Protein AF-A0A1J7CFZ7-F1 (afdb_monomer_lite)

Sequence (321 aa):
MSDEFLKELQNIKKAKFKNSLTDEPMLSIIEKIDKHYDEEQCSSLRDIIKAQKLIILYSKASDFEQALEIIEVSKTILSFLKNESLILGKIFLYPSFAYYYKKTKNYSLSKRYINHTVKFDDLLSAKFRVLHIHKIHHVINLHQLHLEKKEYKKCAELFADIFVYSNDLILPSKYGKSGSSLFRGQLAKNELLTIVDNFSSSYFMCIWKYPEVERYFLKNKKIKEILRASNAKSKRLQALIEFNTVQTLFIQKQVNFNLILNFFKTYTHYYFDIYKLLILKNLHSISKKQTTKNEILSIIEKKLNFKEPGVIIDKIIFSQA

pLDDT: mean 73.85, std 16.2, range [29.25, 97.44]

Radius of gyration: 21.85 Å; chains: 1; bounding box: 54×41×58 Å

Foldseek 3Di:
DDPVLVVVVVVVVCVPPVPPPVPPLCVVVLVCVVVPDDPQLNVLLVVLLVLLVQLQVCLVVVVLVSNVVSVVVNVVSLVSDDDLSSLVSLLNRLCSVLSSCVSVVVLVSNVVSLLSNLVSLQVCCVVRVSSVLVNLLSLLVVLVSCVVVVVLLVNLVSVLQLVCCLQVVARPCVSPDGDPVSCPDPVSNVSSVVSVLVSVLVVLVCCVVPVSNVVNNCVDPVSVVLLPDPDDPDPVSVLVSLLVVLVVCLVVLHHDVVSLLVSLVSCLDQSCVSSNLVSLQSQLVSDPDPVSVVVSVVSQVVGHPDPCSPVCCCVNRVVPD

Organism: Flavobacterium johnsoniae (NCBI:txid986)

Secondary structure (DSSP, 8-state):
--HHHHHHHHHHHHHH--S-TTTHHHHHHHTTGGGTS-HHHHHHHHHHHHHHHHHHHHHHHT-HHHHHHHHHHHHHHHHT--HHHHHHHHHHHHHHHHHHHHHTT-HHHHHHHHHHHHHHHHHHTTT-THHHHHHHHHHHHHHHHHHHTT-HHHHHHHHHHHHHHHHHS---GGG----GGGG-SHHHHHHHHHHHHHHHHHHHHHHHH-HHHHHHHHH-HHHHHHHH-S--SSHHHHHHHHHHHHHHHHHTT---HHHHHHHHHH--SGGGHHHHHHHHHHHHHH---HHHHHHHHHHHHTT---SSHHHHHHHHTSTT-

Structure (mmCIF, N/CA/C/O backbone):
data_AF-A0A1J7CFZ7-F1
#
_entry.id   AF-A0A1J7CFZ7-F1
#
loop_
_atom_site.group_PDB
_atom_site.id
_atom_site.type_symbol
_atom_site.label_atom_id
_atom_site.label_alt_id
_atom_site.label_comp_id
_atom_site.label_asym_id
_atom_site.label_entity_id
_atom_site.label_seq_id
_atom_site.pdbx_PDB_ins_code
_atom_site.Cartn_x
_atom_site.Cartn_y
_atom_site.Cartn_z
_atom_site.occupancy
_atom_site.B_iso_or_equiv
_atom_site.auth_seq_id
_atom_site.auth_comp_id
_atom_site.auth_asym_id
_atom_site.auth_atom_id
_atom_site.pdbx_PDB_model_num
ATOM 1 N N . MET A 1 1 ? -16.556 -16.092 9.865 1.00 47.91 1 MET A N 1
ATOM 2 C CA . MET A 1 1 ? -16.700 -14.692 9.396 1.00 47.91 1 MET A CA 1
ATOM 3 C C . MET A 1 1 ? -16.912 -14.762 7.891 1.00 47.91 1 MET A C 1
ATOM 5 O O . MET A 1 1 ? -16.090 -15.413 7.260 1.00 47.91 1 MET A O 1
ATOM 9 N N . SER A 1 2 ? -17.991 -14.211 7.324 1.00 45.72 2 SER A N 1
ATOM 10 C CA . SER A 1 2 ? -18.242 -14.352 5.880 1.00 45.72 2 SER A CA 1
ATOM 11 C C . SER A 1 2 ? -17.354 -13.394 5.075 1.00 45.72 2 SER A C 1
ATOM 13 O O . SER A 1 2 ? -17.282 -12.198 5.358 1.00 45.72 2 SER A O 1
ATOM 15 N N . ASP A 1 3 ? -16.667 -13.912 4.054 1.00 46.75 3 ASP A N 1
ATOM 16 C CA . ASP A 1 3 ? -15.884 -13.126 3.082 1.00 46.75 3 ASP A CA 1
ATOM 17 C C . ASP A 1 3 ? -16.735 -12.082 2.332 1.00 46.75 3 ASP A C 1
ATOM 19 O O . ASP A 1 3 ? -16.219 -11.123 1.751 1.00 46.75 3 ASP A O 1
ATOM 23 N N . GLU A 1 4 ? -18.053 -12.252 2.387 1.00 44.75 4 GLU A N 1
ATOM 24 C CA . GLU A 1 4 ? -19.080 -11.373 1.841 1.00 44.75 4 GLU A CA 1
ATOM 25 C C . GLU A 1 4 ? -19.064 -9.983 2.497 1.00 44.75 4 GLU A C 1
ATOM 27 O O . GLU A 1 4 ? -19.021 -8.972 1.799 1.00 44.75 4 GLU A O 1
ATOM 32 N N . PHE A 1 5 ? -18.917 -9.917 3.824 1.00 50.25 5 PHE A N 1
ATOM 33 C CA . PHE A 1 5 ? -18.818 -8.660 4.575 1.00 50.25 5 PHE A CA 1
ATOM 34 C C . PHE A 1 5 ? -17.596 -7.812 4.171 1.00 50.25 5 PHE A C 1
ATOM 36 O O . PHE A 1 5 ? -17.686 -6.596 3.971 1.00 50.25 5 PHE A O 1
ATOM 43 N N . LEU A 1 6 ? -16.431 -8.453 4.021 1.00 51.00 6 LEU A N 1
ATOM 44 C CA . LEU A 1 6 ? -15.204 -7.772 3.596 1.00 51.00 6 LEU A CA 1
ATOM 45 C C . LEU A 1 6 ? -15.311 -7.272 2.152 1.00 51.00 6 LEU A C 1
ATOM 47 O O . LEU A 1 6 ? -14.794 -6.195 1.844 1.00 51.00 6 LEU A O 1
ATOM 51 N N . LYS A 1 7 ? -15.992 -8.025 1.279 1.00 53.28 7 LYS A N 1
ATOM 52 C CA . LYS A 1 7 ? -16.292 -7.598 -0.093 1.00 53.28 7 LYS A CA 1
ATOM 53 C C . LYS A 1 7 ? -17.215 -6.383 -0.114 1.00 53.28 7 LYS A C 1
ATOM 55 O O . LYS A 1 7 ? -16.955 -5.450 -0.868 1.00 53.28 7 LYS A O 1
ATOM 60 N N . GLU A 1 8 ? -18.240 -6.347 0.727 1.00 52.38 8 GLU A N 1
ATOM 61 C CA . GLU A 1 8 ? -19.231 -5.267 0.737 1.00 52.38 8 GLU A CA 1
ATOM 62 C C . GLU A 1 8 ? -18.643 -3.943 1.255 1.00 52.38 8 GLU A C 1
ATOM 64 O O . GLU A 1 8 ? -18.791 -2.904 0.609 1.00 52.38 8 GLU A O 1
ATOM 69 N N . LEU A 1 9 ? -17.820 -3.986 2.312 1.00 52.72 9 LEU A N 1
ATOM 70 C CA . LEU A 1 9 ? -17.016 -2.835 2.754 1.00 52.72 9 LEU A CA 1
ATOM 71 C C . LEU A 1 9 ? -16.053 -2.325 1.670 1.00 52.72 9 LEU A C 1
ATOM 73 O O . LEU A 1 9 ? -15.896 -1.116 1.476 1.00 52.72 9 LEU A O 1
ATOM 77 N N . GLN A 1 10 ? -15.406 -3.237 0.938 1.00 53.78 10 GLN A N 1
ATOM 78 C CA . GLN A 1 10 ? -14.542 -2.874 -0.188 1.00 53.78 10 GLN A CA 1
ATOM 79 C C . GLN A 1 10 ? -15.335 -2.266 -1.354 1.00 53.78 10 GLN A C 1
ATOM 81 O O . GLN A 1 10 ? -14.827 -1.370 -2.031 1.00 53.78 10 GLN A O 1
ATOM 86 N N . ASN A 1 11 ? -16.574 -2.704 -1.579 1.00 50.50 11 ASN A N 1
ATOM 87 C CA . ASN A 1 11 ? -17.445 -2.192 -2.635 1.00 50.50 11 ASN A CA 1
ATOM 88 C C . ASN A 1 11 ? -18.001 -0.799 -2.307 1.00 50.50 11 ASN A C 1
ATOM 90 O O . ASN A 1 11 ? -17.968 0.073 -3.175 1.00 50.50 11 ASN A O 1
ATOM 94 N N . ILE A 1 12 ? -18.393 -0.539 -1.052 1.00 49.81 12 ILE A N 1
ATOM 95 C CA . ILE A 1 12 ? -18.762 0.809 -0.573 1.00 49.81 12 ILE A CA 1
ATOM 96 C C . ILE A 1 12 ? -17.608 1.796 -0.814 1.00 49.81 12 ILE A C 1
ATOM 98 O O . ILE A 1 12 ? -17.834 2.933 -1.235 1.00 49.81 12 ILE A O 1
ATOM 102 N N . LYS A 1 13 ? -16.358 1.345 -0.624 1.00 48.62 13 LYS A N 1
ATOM 103 C CA . LYS A 1 13 ? -15.152 2.124 -0.934 1.00 48.62 13 LYS A CA 1
ATOM 104 C C . LYS A 1 13 ? -15.002 2.369 -2.445 1.00 48.62 13 LYS A C 1
ATOM 106 O O . LYS A 1 13 ? -14.862 3.515 -2.862 1.00 48.62 13 LYS A O 1
ATOM 111 N N . LYS A 1 14 ? -15.078 1.326 -3.280 1.00 42.03 14 LYS A N 1
ATOM 112 C CA . LYS A 1 14 ? -14.947 1.449 -4.749 1.00 42.03 14 LYS A CA 1
ATOM 113 C C . LYS A 1 14 ? -16.005 2.362 -5.379 1.00 42.03 14 LYS A C 1
ATOM 115 O O . LYS A 1 14 ? -15.696 3.076 -6.323 1.00 42.03 14 LYS A O 1
ATOM 120 N N . ALA A 1 15 ? -17.233 2.358 -4.860 1.00 36.59 15 ALA A N 1
ATOM 121 C CA . ALA A 1 15 ? -18.338 3.141 -5.413 1.00 36.59 15 ALA A CA 1
ATOM 122 C C . ALA A 1 15 ? -18.213 4.658 -5.172 1.00 36.59 15 ALA A C 1
ATOM 124 O O . ALA A 1 15 ? -18.788 5.438 -5.930 1.00 36.59 15 ALA A O 1
ATOM 125 N N . LYS A 1 16 ? -17.489 5.085 -4.125 1.00 38.69 16 LYS A N 1
ATOM 126 C CA . LYS A 1 16 ? -17.417 6.500 -3.709 1.00 38.69 16 LYS A CA 1
ATOM 127 C C . LYS A 1 16 ? -16.054 7.158 -3.952 1.00 38.69 16 LYS A C 1
ATOM 129 O O . LYS A 1 16 ? -16.009 8.363 -4.172 1.00 38.69 16 LYS A O 1
ATOM 134 N N . PHE A 1 17 ? -14.963 6.393 -4.004 1.00 37.28 17 PHE A N 1
ATOM 135 C CA . PHE A 1 17 ? -13.660 6.877 -4.475 1.00 37.28 17 PHE A CA 1
ATOM 136 C C . PHE A 1 17 ? -13.553 6.676 -5.993 1.00 37.28 17 PHE A C 1
ATOM 138 O O . PHE A 1 17 ? -12.786 5.845 -6.469 1.00 37.28 17 PHE A O 1
ATOM 145 N N . LYS A 1 18 ? -14.376 7.408 -6.757 1.00 29.25 18 LYS A N 1
ATOM 146 C CA . LYS A 1 18 ? -14.394 7.347 -8.231 1.00 29.25 18 LYS A CA 1
ATOM 147 C C . LYS A 1 18 ? -13.214 8.067 -8.900 1.00 29.25 18 LYS A C 1
ATOM 149 O O . LYS A 1 18 ? -13.058 7.938 -10.105 1.00 29.25 18 LYS A O 1
ATOM 154 N N . ASN A 1 19 ? -12.362 8.738 -8.124 1.00 32.62 19 ASN A N 1
ATOM 155 C CA . ASN A 1 19 ? -11.116 9.318 -8.614 1.00 32.62 19 ASN A CA 1
ATOM 156 C C . ASN A 1 19 ? -9.953 8.510 -8.039 1.00 32.62 19 ASN A C 1
ATOM 158 O O . ASN A 1 19 ? -9.569 8.651 -6.875 1.00 32.62 19 ASN A O 1
ATOM 162 N N . SER A 1 20 ? -9.455 7.588 -8.854 1.00 32.50 20 SER A N 1
ATOM 163 C CA . SER A 1 20 ? -8.267 6.796 -8.591 1.00 32.50 20 SER A CA 1
ATOM 164 C C . SER A 1 20 ? -7.036 7.703 -8.544 1.00 32.50 20 SER A C 1
ATOM 166 O O . SER A 1 20 ? -6.297 7.851 -9.507 1.00 32.50 20 SER A O 1
ATOM 168 N N . LEU A 1 21 ? -6.714 8.202 -7.352 1.00 36.72 21 LEU A N 1
ATOM 169 C CA . LEU A 1 21 ? -5.385 8.740 -7.020 1.00 36.72 21 LEU A CA 1
ATOM 170 C C . LEU A 1 21 ? -4.252 7.701 -7.165 1.00 36.72 21 LEU A C 1
ATOM 172 O O . LEU A 1 21 ? -3.094 7.991 -6.884 1.00 36.72 21 LEU A O 1
ATOM 176 N N . THR A 1 22 ? -4.561 6.472 -7.586 1.00 40.81 22 THR A N 1
ATOM 177 C CA . THR A 1 22 ? -3.566 5.508 -8.066 1.00 40.81 22 THR A CA 1
ATOM 178 C C . THR A 1 22 ? -3.132 5.764 -9.509 1.00 40.81 22 THR A C 1
ATOM 180 O O . THR A 1 22 ? -2.059 5.295 -9.873 1.00 40.81 22 THR A O 1
ATOM 183 N N . ASP A 1 23 ? -3.909 6.513 -10.296 1.00 39.78 23 ASP A N 1
ATOM 184 C CA . ASP A 1 23 ? -3.557 6.877 -11.672 1.00 39.78 23 ASP A CA 1
ATOM 185 C C . ASP A 1 23 ? -2.864 8.257 -11.728 1.00 39.78 23 ASP A C 1
ATOM 187 O O . ASP A 1 23 ? -1.890 8.428 -12.454 1.00 39.78 23 ASP A O 1
ATOM 191 N N . GLU A 1 24 ? -3.253 9.219 -10.887 1.00 47.66 24 GLU A N 1
ATOM 192 C CA . GLU A 1 24 ? -2.792 10.622 -10.969 1.00 47.66 24 GLU A CA 1
ATOM 193 C C . GLU A 1 24 ? -1.315 10.943 -10.640 1.00 47.66 24 GLU A C 1
ATOM 195 O O . GLU A 1 24 ? -0.748 11.785 -11.344 1.00 47.66 24 GLU A O 1
ATOM 200 N N . PRO A 1 25 ? -0.620 10.338 -9.650 1.00 56.16 25 PRO A N 1
ATOM 201 C CA . PRO A 1 25 ? 0.697 10.849 -9.257 1.00 56.16 25 PRO A CA 1
ATOM 202 C C . PRO A 1 25 ? 1.740 10.665 -10.365 1.00 56.16 25 PRO A C 1
ATOM 204 O O . PRO A 1 25 ? 2.564 11.547 -10.612 1.00 56.16 25 PRO A O 1
ATOM 207 N N . MET A 1 26 ? 1.666 9.545 -11.087 1.00 71.38 26 MET A N 1
ATOM 208 C CA . MET A 1 26 ? 2.598 9.254 -12.172 1.00 71.38 26 MET A CA 1
ATOM 209 C C . MET A 1 26 ? 2.191 9.906 -13.496 1.00 71.38 26 MET A C 1
ATOM 211 O O . MET A 1 26 ? 3.083 10.208 -14.283 1.00 71.38 26 MET A O 1
ATOM 215 N N . LEU A 1 27 ? 0.900 10.193 -13.730 1.00 66.38 27 LEU A N 1
ATOM 216 C CA . LEU A 1 27 ? 0.431 10.882 -14.945 1.00 66.38 27 LEU A CA 1
ATOM 217 C C . LEU A 1 27 ? 1.148 12.219 -15.153 1.00 66.38 27 LEU A C 1
ATOM 219 O O . LEU A 1 27 ? 1.651 12.480 -16.242 1.00 66.38 27 LEU A O 1
ATOM 223 N N . SER A 1 28 ? 1.324 12.995 -14.081 1.00 69.00 28 SER A N 1
ATOM 224 C CA . SER A 1 28 ? 2.050 14.271 -14.136 1.00 69.00 28 SER A CA 1
ATOM 225 C C . SER A 1 28 ? 3.519 14.143 -14.571 1.00 69.00 28 SER A C 1
ATOM 227 O O . SER A 1 28 ? 4.085 15.089 -15.126 1.00 69.00 28 SER A O 1
ATOM 229 N N . ILE A 1 29 ? 4.151 12.991 -14.310 1.00 75.81 29 ILE A N 1
ATOM 230 C CA . ILE A 1 29 ? 5.501 12.678 -14.791 1.00 75.81 29 ILE A CA 1
ATOM 231 C C . ILE A 1 29 ? 5.423 12.230 -16.248 1.00 75.81 29 ILE A C 1
ATOM 233 O O . ILE A 1 29 ? 6.205 12.715 -17.058 1.00 75.81 29 ILE A O 1
ATOM 237 N N . ILE A 1 30 ? 4.469 11.356 -16.584 1.00 76.62 30 ILE A N 1
ATOM 238 C CA . ILE A 1 30 ? 4.272 10.803 -17.931 1.00 76.62 30 ILE A CA 1
ATOM 239 C C . ILE A 1 30 ? 4.073 11.918 -18.964 1.00 76.62 30 ILE A C 1
ATOM 241 O O . ILE A 1 30 ? 4.754 11.928 -19.983 1.00 76.62 30 ILE A O 1
ATOM 245 N N . GLU A 1 31 ? 3.225 12.903 -18.663 1.00 77.25 31 GLU A N 1
ATOM 246 C CA . GLU A 1 31 ? 2.953 14.069 -19.522 1.00 77.25 31 GLU A CA 1
ATOM 247 C C . GLU A 1 31 ? 4.175 14.975 -19.749 1.00 77.25 31 GLU A C 1
ATOM 249 O O . GLU A 1 31 ? 4.170 15.836 -20.628 1.00 77.25 31 GLU A O 1
ATOM 254 N N . LYS A 1 32 ? 5.225 14.821 -18.936 1.00 77.88 32 LYS A N 1
ATOM 255 C CA . LYS A 1 32 ? 6.442 15.638 -18.987 1.00 77.88 32 LYS A CA 1
ATOM 256 C C . LYS A 1 32 ? 7.671 14.856 -19.437 1.00 77.88 32 LYS A C 1
ATOM 258 O O . LYS A 1 32 ? 8.742 15.454 -19.493 1.00 77.88 32 LYS A O 1
ATOM 263 N N . ILE A 1 33 ? 7.544 13.566 -19.763 1.00 81.94 33 ILE A N 1
ATOM 264 C CA . ILE A 1 33 ? 8.672 12.732 -20.209 1.00 81.94 33 ILE A CA 1
ATOM 265 C C . ILE A 1 33 ? 9.372 13.387 -21.410 1.00 81.94 33 ILE A C 1
ATOM 267 O O . ILE A 1 33 ? 10.580 13.605 -21.354 1.00 81.94 33 ILE A O 1
ATOM 271 N N . ASP A 1 34 ? 8.603 13.847 -22.397 1.00 83.19 34 ASP A N 1
ATOM 272 C CA . ASP A 1 34 ? 9.120 14.482 -23.619 1.00 83.19 34 ASP A CA 1
ATOM 273 C C . ASP A 1 34 ? 9.878 15.799 -23.356 1.00 83.19 34 ASP A C 1
ATOM 275 O O . ASP A 1 34 ? 10.663 16.250 -24.182 1.00 83.19 34 ASP A O 1
ATOM 279 N N . LYS A 1 35 ? 9.670 16.434 -22.192 1.00 84.00 35 LYS A N 1
ATOM 280 C CA . LYS A 1 35 ? 10.390 17.659 -21.791 1.00 84.00 35 LYS A CA 1
ATOM 281 C C . LYS A 1 35 ? 11.733 17.372 -21.121 1.00 84.00 35 LYS A C 1
ATOM 283 O O . LYS A 1 35 ? 12.479 18.305 -20.829 1.00 84.00 35 LYS A O 1
ATOM 288 N N . HIS A 1 36 ? 12.004 16.116 -20.784 1.00 81.38 36 HIS A N 1
ATOM 289 C CA . HIS A 1 36 ? 13.119 15.734 -19.921 1.00 81.38 36 HIS A CA 1
ATOM 290 C C . HIS A 1 36 ? 14.044 14.680 -20.526 1.00 81.38 36 HIS A C 1
ATOM 292 O O . HIS A 1 36 ? 15.123 14.471 -19.969 1.00 81.38 36 HIS A O 1
ATOM 298 N N . TYR A 1 37 ? 13.639 14.030 -21.616 1.00 86.75 37 TYR A N 1
ATOM 299 C CA . TYR A 1 37 ? 14.359 12.918 -22.225 1.00 86.75 37 TYR A CA 1
ATOM 300 C C . TYR A 1 37 ? 14.292 13.009 -23.753 1.00 86.75 37 TYR A C 1
ATOM 302 O O . TYR A 1 37 ? 13.380 13.623 -24.300 1.00 86.75 37 TYR A O 1
ATOM 310 N N . ASP A 1 38 ? 15.267 12.410 -24.434 1.00 90.62 38 ASP A N 1
ATOM 311 C CA . ASP A 1 38 ? 15.259 12.290 -25.893 1.00 90.62 38 ASP A CA 1
ATOM 312 C C . ASP A 1 38 ? 14.183 11.300 -26.386 1.00 90.62 38 ASP A C 1
ATOM 314 O O . ASP A 1 38 ? 13.587 10.557 -25.602 1.00 90.62 38 ASP A O 1
ATOM 318 N N . GLU A 1 39 ? 13.922 11.299 -27.693 1.00 88.88 39 GLU A N 1
ATOM 319 C CA . GLU A 1 39 ? 12.840 10.529 -28.317 1.00 88.88 39 GLU A CA 1
ATOM 320 C C . GLU A 1 39 ? 12.952 9.010 -28.087 1.00 88.88 39 GLU A C 1
ATOM 322 O O . GLU A 1 39 ? 11.952 8.357 -27.775 1.00 88.88 39 GLU A O 1
ATOM 327 N N . GLU A 1 40 ? 14.161 8.448 -28.163 1.00 89.19 40 GLU A N 1
ATOM 328 C CA . GL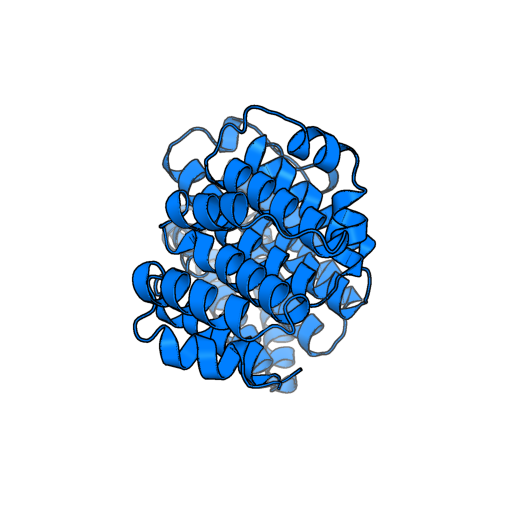U A 1 40 ? 14.409 7.012 -27.977 1.00 89.19 40 GLU A CA 1
ATOM 329 C C . GLU A 1 40 ? 14.114 6.585 -26.528 1.00 89.19 40 GLU A C 1
ATOM 331 O O . GLU A 1 40 ? 13.429 5.584 -26.268 1.00 89.19 40 GLU A O 1
ATOM 336 N N . GLN A 1 41 ? 14.567 7.392 -25.562 1.00 90.94 41 GLN A N 1
ATOM 337 C CA . GLN A 1 41 ? 14.278 7.200 -24.143 1.00 90.94 41 GLN A CA 1
ATOM 338 C C . GLN A 1 41 ? 12.781 7.383 -23.848 1.00 90.94 41 GLN A C 1
ATOM 340 O O . GLN A 1 41 ? 12.208 6.610 -23.074 1.00 90.94 41 GLN A O 1
ATOM 345 N N . CYS A 1 42 ? 12.126 8.363 -24.478 1.00 88.56 42 CYS A N 1
ATOM 346 C CA . CYS A 1 42 ? 10.687 8.594 -24.343 1.00 88.56 42 CYS A CA 1
ATOM 347 C C . CYS A 1 42 ? 9.873 7.397 -24.844 1.00 88.56 42 CYS A C 1
ATOM 349 O O . CYS A 1 42 ? 8.972 6.934 -24.138 1.00 88.56 42 CYS A O 1
ATOM 351 N N . SER A 1 43 ? 10.204 6.863 -26.024 1.00 88.50 43 SER A N 1
ATOM 352 C CA . SER A 1 43 ? 9.546 5.677 -26.583 1.00 88.50 43 SER A CA 1
ATOM 353 C C . SER A 1 43 ? 9.677 4.480 -25.640 1.00 88.50 43 SER A C 1
ATOM 355 O O . SER A 1 43 ? 8.675 3.888 -25.233 1.00 88.50 43 SER A O 1
ATOM 357 N N . SER A 1 44 ? 10.900 4.205 -25.180 1.00 92.00 44 SER A N 1
ATOM 358 C CA . SER A 1 44 ? 11.182 3.109 -24.246 1.00 92.00 44 SER A CA 1
ATOM 359 C C . SER A 1 44 ? 10.422 3.258 -22.919 1.00 92.00 44 SER A C 1
ATOM 361 O O . SER A 1 44 ? 9.845 2.295 -22.413 1.00 92.00 44 SER A O 1
ATOM 363 N N . LEU A 1 45 ? 10.344 4.471 -22.355 1.00 90.81 45 LEU A N 1
ATOM 364 C CA . LEU A 1 45 ? 9.568 4.740 -21.136 1.00 90.81 45 LEU A CA 1
ATOM 365 C C . LEU A 1 45 ? 8.060 4.521 -21.335 1.00 90.81 45 LEU A C 1
ATOM 367 O O . LEU A 1 45 ? 7.387 4.011 -20.436 1.00 90.81 45 LEU A O 1
ATOM 371 N N . ARG A 1 46 ? 7.512 4.872 -22.503 1.00 89.00 46 ARG A N 1
ATOM 372 C CA . ARG A 1 46 ? 6.097 4.627 -22.830 1.00 89.00 46 ARG A CA 1
ATOM 373 C C . ARG A 1 46 ? 5.795 3.136 -22.927 1.00 89.00 46 ARG A C 1
ATOM 375 O O . ARG A 1 46 ? 4.763 2.697 -22.416 1.00 89.00 46 ARG A O 1
ATOM 382 N N . ASP A 1 47 ? 6.691 2.349 -23.509 1.00 89.94 47 ASP A N 1
ATOM 383 C CA . ASP A 1 47 ? 6.521 0.895 -23.586 1.00 89.94 47 ASP A CA 1
ATOM 384 C C . ASP A 1 47 ? 6.647 0.224 -22.215 1.00 89.94 47 ASP A C 1
ATOM 386 O O . ASP A 1 47 ? 5.865 -0.670 -21.889 1.00 89.94 47 ASP A O 1
ATOM 390 N N . ILE A 1 48 ? 7.517 0.742 -21.347 1.00 92.69 48 ILE A N 1
ATOM 391 C CA . ILE A 1 48 ? 7.569 0.369 -19.928 1.00 92.69 48 ILE A CA 1
ATOM 392 C C . ILE A 1 48 ? 6.221 0.586 -19.225 1.00 92.69 48 ILE A C 1
ATOM 394 O O . ILE A 1 48 ? 5.759 -0.288 -18.486 1.00 92.69 48 ILE A O 1
ATOM 398 N N . ILE A 1 49 ? 5.561 1.722 -19.462 1.00 89.31 49 ILE A N 1
ATOM 399 C CA . ILE A 1 49 ? 4.254 2.030 -18.862 1.00 89.31 49 ILE A CA 1
ATOM 400 C C . ILE A 1 49 ? 3.177 1.063 -19.376 1.00 89.31 49 ILE A C 1
ATOM 402 O O . ILE A 1 49 ? 2.326 0.611 -18.602 1.00 89.31 49 ILE A O 1
ATOM 406 N N . LYS A 1 50 ? 3.207 0.701 -20.666 1.00 87.75 50 LYS A N 1
ATOM 407 C CA . LYS A 1 50 ? 2.306 -0.321 -21.227 1.00 87.75 50 LYS A CA 1
ATOM 408 C C . LYS A 1 50 ? 2.555 -1.686 -20.578 1.00 87.75 50 LYS A C 1
ATOM 410 O O . LYS A 1 50 ? 1.605 -2.314 -20.110 1.00 87.75 50 LYS A O 1
ATOM 415 N N . ALA A 1 51 ? 3.817 -2.106 -20.478 1.00 91.06 51 ALA A N 1
ATOM 416 C CA . ALA A 1 51 ? 4.204 -3.370 -19.857 1.00 91.06 51 ALA A CA 1
ATOM 417 C C . ALA A 1 51 ? 3.744 -3.452 -18.393 1.00 91.06 51 ALA A C 1
ATOM 419 O O . ALA A 1 51 ? 3.126 -4.437 -17.994 1.00 91.06 51 ALA A O 1
ATOM 420 N N . GLN A 1 52 ? 3.942 -2.387 -17.607 1.00 91.75 52 GLN A N 1
ATOM 421 C CA . GLN A 1 52 ? 3.458 -2.297 -16.226 1.00 91.75 52 GLN A CA 1
ATOM 422 C C . GLN A 1 52 ? 1.949 -2.592 -16.126 1.00 91.75 52 GLN A C 1
ATOM 424 O O . GLN A 1 52 ? 1.522 -3.367 -15.264 1.00 91.75 52 GLN A O 1
ATOM 429 N N . LYS A 1 53 ? 1.133 -1.982 -17.000 1.00 89.12 53 LYS A N 1
ATOM 430 C CA . LYS A 1 53 ? -0.326 -2.185 -17.017 1.00 89.12 53 LYS A CA 1
ATOM 431 C C . LYS A 1 53 ? -0.689 -3.635 -17.338 1.00 89.12 53 LYS A C 1
ATOM 433 O O . LYS A 1 53 ? -1.539 -4.202 -16.651 1.00 89.12 53 LYS A O 1
ATOM 438 N N . LEU A 1 54 ? -0.023 -4.236 -18.324 1.00 89.31 54 LEU A N 1
ATOM 439 C CA . LEU A 1 54 ? -0.240 -5.630 -18.721 1.00 89.31 54 LEU A CA 1
ATOM 440 C C . LEU A 1 54 ? 0.137 -6.614 -17.606 1.00 89.31 54 LEU A C 1
ATOM 442 O O . LEU A 1 54 ? -0.659 -7.490 -17.280 1.00 89.31 54 LEU A O 1
ATOM 446 N N . ILE A 1 55 ? 1.279 -6.421 -16.937 1.00 91.44 55 ILE A N 1
ATOM 447 C CA . ILE A 1 55 ? 1.705 -7.271 -15.810 1.00 91.44 55 ILE A CA 1
ATOM 448 C C . ILE A 1 55 ? 0.650 -7.268 -14.704 1.00 91.44 55 ILE A C 1
ATOM 450 O O . ILE A 1 55 ? 0.281 -8.324 -14.185 1.00 91.44 55 ILE A O 1
ATOM 454 N N . ILE A 1 56 ? 0.137 -6.088 -14.338 1.00 89.62 56 ILE A N 1
ATOM 455 C CA . ILE A 1 56 ? -0.919 -5.966 -13.325 1.00 89.62 56 ILE A CA 1
ATOM 456 C C . ILE A 1 56 ? -2.212 -6.643 -13.788 1.00 89.62 56 ILE A C 1
ATOM 458 O O . ILE A 1 56 ? -2.863 -7.303 -12.976 1.00 89.62 56 ILE A O 1
ATOM 462 N N . LEU A 1 57 ? -2.597 -6.463 -15.054 1.00 89.00 57 LEU A N 1
ATOM 463 C CA . LEU A 1 57 ? -3.810 -7.044 -15.626 1.00 89.00 57 LEU A CA 1
ATOM 464 C C . LEU A 1 57 ? -3.767 -8.577 -15.570 1.00 89.00 57 LEU A C 1
ATOM 466 O O . LEU A 1 57 ? -4.638 -9.182 -14.944 1.00 89.00 57 LEU A O 1
ATOM 470 N N . TYR A 1 58 ? -2.721 -9.188 -16.124 1.00 89.44 58 TYR A N 1
ATOM 471 C CA . TYR A 1 58 ? -2.553 -10.641 -16.138 1.00 89.44 58 TYR A CA 1
ATOM 472 C C . TYR A 1 58 ? -2.406 -11.216 -14.723 1.00 89.44 58 TYR A C 1
ATOM 474 O O . TYR A 1 58 ? -3.110 -12.152 -14.349 1.00 89.44 58 TYR A O 1
ATOM 482 N N . SER A 1 59 ? -1.634 -10.557 -13.849 1.00 90.25 59 SER A N 1
ATOM 483 C CA . SER A 1 59 ? -1.516 -10.963 -12.438 1.00 90.25 59 SER A CA 1
ATOM 484 C C . SER A 1 59 ? -2.846 -10.905 -11.669 1.00 90.25 59 SER A C 1
ATOM 486 O O . SER A 1 59 ? -3.035 -11.644 -10.700 1.00 90.25 59 SER A O 1
ATOM 488 N N . LYS A 1 60 ? -3.768 -10.002 -12.037 1.00 88.88 60 LYS A N 1
ATOM 489 C CA . LYS A 1 60 ? -5.122 -9.940 -11.456 1.00 88.88 60 LYS A CA 1
ATOM 490 C C . LYS A 1 60 ? -6.013 -11.066 -11.973 1.00 88.88 60 LYS A C 1
ATOM 492 O O . LYS A 1 60 ? -6.807 -11.580 -11.189 1.00 88.88 60 LYS A O 1
ATOM 497 N N . ALA A 1 61 ? -5.868 -11.424 -13.247 1.00 88.56 61 ALA A N 1
ATOM 498 C CA . ALA A 1 61 ? -6.561 -12.541 -13.882 1.00 88.56 61 ALA A CA 1
ATOM 499 C C . ALA A 1 61 ? -6.002 -13.917 -13.467 1.00 88.56 61 ALA A C 1
ATOM 501 O O . ALA A 1 61 ? -6.590 -14.937 -13.805 1.00 88.56 61 ALA A O 1
ATOM 502 N N . SER A 1 62 ? -4.914 -13.946 -12.687 1.00 94.12 62 SER A N 1
ATOM 503 C CA . SER A 1 62 ? -4.147 -15.155 -12.345 1.00 94.12 62 SER A CA 1
ATOM 504 C C . SER A 1 62 ? -3.495 -15.839 -13.552 1.00 94.12 62 SER A C 1
ATOM 506 O O . SER A 1 62 ? -3.105 -16.999 -13.461 1.00 94.12 62 SER A O 1
ATOM 508 N N . ASP A 1 63 ? -3.331 -15.107 -14.654 1.00 95.12 63 ASP A N 1
ATOM 509 C CA . ASP A 1 63 ? -2.558 -15.534 -15.815 1.00 95.12 63 ASP A CA 1
ATOM 510 C C . ASP A 1 63 ? -1.077 -15.209 -15.569 1.00 95.12 63 ASP A C 1
ATOM 512 O O . ASP A 1 63 ? -0.557 -14.148 -15.924 1.00 95.12 63 ASP A O 1
ATOM 516 N N . PHE A 1 64 ? -0.417 -16.070 -14.797 1.00 96.31 64 PHE A N 1
ATOM 517 C CA . PHE A 1 64 ? 0.949 -15.813 -14.342 1.00 96.31 64 PHE A CA 1
ATOM 518 C C . PHE A 1 64 ? 2.003 -16.073 -15.417 1.00 96.31 64 PHE A C 1
ATOM 520 O O . PHE A 1 64 ? 3.080 -15.487 -15.333 1.00 96.31 64 PHE A O 1
ATOM 527 N N . GLU A 1 65 ? 1.696 -16.901 -16.414 1.00 97.25 65 GLU A N 1
ATOM 528 C CA . GLU A 1 65 ? 2.590 -17.188 -17.535 1.00 97.25 65 GLU A CA 1
ATOM 529 C C . GLU A 1 65 ? 2.742 -15.947 -18.419 1.00 97.25 65 GLU A C 1
ATOM 531 O O . GLU A 1 65 ? 3.854 -15.431 -18.549 1.00 97.25 65 GLU A O 1
ATOM 536 N N . GLN A 1 66 ? 1.623 -15.358 -18.861 1.00 96.50 66 GLN A N 1
ATOM 537 C CA . GLN A 1 66 ? 1.649 -14.108 -19.626 1.00 96.50 66 GLN A CA 1
ATOM 538 C C . GLN A 1 66 ? 2.242 -12.958 -18.810 1.00 96.50 66 GLN A C 1
ATOM 540 O O . GLN A 1 66 ? 3.008 -12.142 -19.321 1.00 96.50 66 GLN A O 1
ATOM 545 N N . ALA A 1 67 ? 1.937 -12.877 -17.509 1.00 95.81 67 ALA A N 1
ATOM 546 C CA . ALA A 1 67 ? 2.550 -11.863 -16.655 1.00 95.81 67 ALA A CA 1
ATOM 547 C C . ALA A 1 67 ? 4.082 -12.006 -16.596 1.00 95.81 67 ALA A C 1
ATOM 549 O O . ALA A 1 67 ? 4.779 -10.992 -16.627 1.00 95.81 67 ALA A O 1
ATOM 550 N N . LEU A 1 68 ? 4.604 -13.234 -16.515 1.00 97.25 68 LEU A N 1
ATOM 551 C CA . LEU A 1 68 ? 6.040 -13.501 -16.475 1.00 97.25 68 LEU A CA 1
ATOM 552 C C . LEU A 1 68 ? 6.718 -13.195 -17.814 1.00 97.25 68 LEU A C 1
ATOM 554 O O . LEU A 1 68 ? 7.782 -12.578 -17.812 1.00 97.25 68 LEU A O 1
ATOM 558 N N . GLU A 1 69 ? 6.092 -13.543 -18.938 1.00 97.44 69 GLU A N 1
ATOM 559 C CA . GLU A 1 69 ? 6.602 -13.205 -20.271 1.00 97.44 69 GLU A CA 1
ATOM 560 C C . GLU A 1 69 ? 6.771 -11.685 -20.423 1.00 97.44 69 GLU A C 1
ATOM 562 O O . GLU A 1 69 ? 7.854 -11.200 -20.764 1.00 97.44 69 GLU A O 1
ATOM 567 N N . ILE A 1 70 ? 5.746 -10.905 -20.055 1.00 96.69 70 ILE A N 1
ATOM 568 C CA . ILE A 1 70 ? 5.827 -9.438 -20.096 1.00 96.69 70 ILE A CA 1
ATOM 569 C C . ILE A 1 70 ? 6.894 -8.905 -19.125 1.00 96.69 70 ILE A C 1
ATOM 571 O O . ILE A 1 70 ? 7.563 -7.913 -19.433 1.00 96.69 70 ILE A O 1
ATOM 575 N N . ILE A 1 71 ? 7.103 -9.547 -17.967 1.00 96.50 71 ILE A N 1
ATOM 576 C CA . ILE A 1 71 ? 8.204 -9.193 -17.057 1.00 96.50 71 ILE A CA 1
ATOM 577 C C . ILE A 1 71 ? 9.555 -9.356 -17.760 1.00 96.50 71 ILE A C 1
ATOM 579 O O . ILE A 1 71 ? 10.370 -8.433 -17.688 1.00 96.50 71 ILE A O 1
ATOM 583 N N . GLU A 1 72 ? 9.803 -10.468 -18.450 1.00 95.94 72 GLU A N 1
ATOM 584 C CA . GLU A 1 72 ? 11.074 -10.680 -19.149 1.00 95.94 72 GLU A CA 1
ATOM 585 C C . GLU A 1 72 ? 11.264 -9.694 -20.308 1.00 95.94 72 GLU A C 1
ATOM 587 O O . GLU A 1 72 ? 12.303 -9.034 -20.376 1.00 95.94 72 GLU A O 1
ATOM 592 N N . VAL A 1 73 ? 10.235 -9.467 -21.131 1.00 95.69 73 VAL A N 1
ATOM 593 C CA . VAL A 1 73 ? 10.274 -8.450 -22.200 1.00 95.69 73 VAL A CA 1
ATOM 594 C C . VAL A 1 73 ? 10.587 -7.062 -21.631 1.00 95.69 73 VAL A C 1
ATOM 596 O O . VAL A 1 73 ? 11.448 -6.344 -22.140 1.00 95.69 73 VAL A O 1
ATOM 599 N N . SER A 1 74 ? 9.945 -6.679 -20.526 1.00 95.06 74 SER A N 1
ATOM 600 C CA . SER A 1 74 ? 10.149 -5.359 -19.920 1.00 95.06 74 SER A CA 1
ATOM 601 C C . SER A 1 74 ? 11.556 -5.150 -19.343 1.00 95.06 74 SER A C 1
ATOM 603 O O . SER A 1 74 ? 12.043 -4.018 -19.312 1.00 95.06 74 SER A O 1
ATOM 605 N N . LYS A 1 75 ? 12.251 -6.220 -18.928 1.00 95.12 75 LYS A N 1
ATOM 606 C CA . LYS A 1 75 ? 13.668 -6.150 -18.527 1.00 95.12 75 LYS A CA 1
ATOM 607 C C . LYS A 1 75 ? 14.575 -5.865 -19.721 1.00 95.12 75 LYS A C 1
ATOM 609 O O . LYS A 1 75 ? 15.531 -5.107 -19.566 1.00 95.12 75 LYS A O 1
ATOM 614 N N . THR A 1 76 ? 14.258 -6.414 -20.891 1.00 94.44 76 THR A N 1
ATOM 615 C CA . THR A 1 76 ? 14.949 -6.077 -22.141 1.00 94.44 76 THR A CA 1
ATOM 616 C C . THR A 1 76 ? 14.716 -4.612 -22.496 1.00 94.44 76 THR A C 1
ATOM 618 O O . THR A 1 76 ? 15.679 -3.898 -22.753 1.00 94.44 76 THR A O 1
ATOM 621 N N . ILE A 1 77 ? 13.479 -4.112 -22.390 1.00 92.50 77 ILE A N 1
ATOM 622 C CA . ILE A 1 77 ? 13.175 -2.691 -22.647 1.00 92.50 77 ILE A CA 1
ATOM 623 C C . ILE A 1 77 ? 13.957 -1.766 -21.698 1.00 92.50 77 ILE A C 1
ATOM 625 O O . ILE A 1 77 ? 14.528 -0.765 -22.125 1.00 92.50 77 ILE A O 1
ATOM 629 N N . LEU A 1 78 ? 14.056 -2.124 -20.411 1.00 94.12 78 LEU A N 1
ATOM 630 C CA . LEU A 1 78 ? 14.862 -1.384 -19.434 1.00 94.12 78 LEU A CA 1
ATOM 631 C C . LEU A 1 78 ? 16.335 -1.251 -19.848 1.00 94.12 78 LEU A C 1
ATOM 633 O O . LEU A 1 78 ? 16.967 -0.277 -19.449 1.00 94.12 78 LEU A O 1
ATOM 637 N N . SER A 1 79 ? 16.886 -2.192 -20.621 1.00 92.69 79 SER A N 1
ATOM 638 C CA . SER A 1 79 ? 18.291 -2.143 -21.048 1.00 92.69 79 SER A CA 1
ATOM 639 C C . SER A 1 79 ? 18.595 -1.017 -22.047 1.00 92.69 79 SER A C 1
ATOM 641 O O . SER A 1 79 ? 19.739 -0.574 -22.122 1.00 92.69 79 SER A O 1
ATOM 643 N N . PHE A 1 80 ? 17.577 -0.496 -22.742 1.00 91.31 80 PHE A N 1
ATOM 644 C CA . PHE A 1 80 ? 17.708 0.654 -23.644 1.00 91.31 80 PHE A CA 1
ATOM 645 C C . PHE A 1 80 ? 17.692 1.999 -22.902 1.00 91.31 80 PHE A C 1
ATOM 647 O O . PHE A 1 80 ? 18.077 3.031 -23.457 1.00 91.31 80 PHE A O 1
ATOM 654 N N . LEU A 1 81 ? 17.290 2.012 -21.627 1.00 93.75 81 LEU A N 1
ATOM 655 C CA . LEU A 1 81 ? 17.274 3.225 -20.817 1.00 93.75 81 LEU A CA 1
ATOM 656 C C . LEU A 1 81 ? 18.622 3.498 -20.142 1.00 93.75 81 LEU A C 1
ATOM 658 O O . LEU A 1 81 ? 19.310 2.581 -19.693 1.00 93.75 81 LEU A O 1
ATOM 662 N N . LYS A 1 82 ? 18.981 4.780 -19.993 1.00 92.25 82 LYS A N 1
ATOM 663 C CA . LYS A 1 82 ? 20.269 5.212 -19.416 1.00 92.25 82 LYS A CA 1
ATOM 664 C C . LYS A 1 82 ? 20.087 6.225 -18.282 1.00 92.25 82 LYS A C 1
ATOM 666 O O . LYS A 1 82 ? 19.163 7.026 -18.277 1.00 92.25 82 LYS A O 1
ATOM 671 N N . ASN A 1 83 ? 21.005 6.239 -17.316 1.00 91.62 83 ASN A N 1
ATOM 672 C CA . ASN A 1 83 ? 21.053 7.259 -16.256 1.00 91.62 83 ASN A CA 1
ATOM 673 C C . ASN A 1 83 ? 19.700 7.458 -15.529 1.00 91.62 83 ASN A C 1
ATOM 675 O O . ASN A 1 83 ? 19.164 6.526 -14.928 1.00 91.62 83 ASN A O 1
ATOM 679 N N . GLU A 1 84 ? 19.147 8.674 -15.563 1.00 90.75 84 GLU A N 1
ATOM 680 C CA . GLU A 1 84 ? 17.900 9.030 -14.881 1.00 90.75 84 GLU A CA 1
ATOM 681 C C . GLU A 1 84 ? 16.663 8.347 -15.474 1.00 90.75 84 GLU A C 1
ATOM 683 O O . GLU A 1 84 ? 15.773 7.964 -14.714 1.00 90.75 84 GLU A O 1
ATOM 688 N N . SER A 1 85 ? 16.587 8.166 -16.798 1.00 91.25 85 SER A N 1
ATOM 689 C CA . SER A 1 85 ? 15.439 7.494 -17.424 1.00 91.25 85 SER A CA 1
ATOM 690 C C . SER A 1 85 ? 15.395 6.022 -17.017 1.00 91.25 85 SER A C 1
ATOM 692 O O . SER A 1 85 ? 14.320 5.501 -16.746 1.00 91.25 85 SER A O 1
ATOM 694 N N . LEU A 1 86 ? 16.551 5.367 -16.846 1.00 95.25 86 LEU A N 1
ATOM 695 C CA . L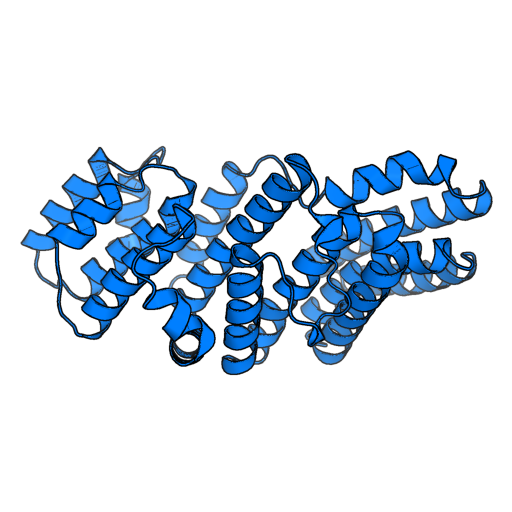EU A 1 86 ? 16.628 4.003 -16.314 1.00 95.25 86 LEU A CA 1
ATOM 696 C C . LEU A 1 86 ? 16.066 3.917 -14.893 1.00 95.25 86 LEU A C 1
ATOM 698 O O . LEU A 1 86 ? 15.355 2.969 -14.556 1.00 95.25 86 LEU A O 1
ATOM 702 N N . ILE A 1 87 ? 16.386 4.895 -14.042 1.00 94.19 87 ILE A N 1
ATOM 703 C CA . ILE A 1 87 ? 15.836 4.967 -12.684 1.00 94.19 87 ILE A CA 1
ATOM 704 C C . ILE A 1 87 ? 14.316 5.144 -12.757 1.00 94.19 87 ILE A C 1
ATOM 706 O O . ILE A 1 87 ? 13.589 4.409 -12.090 1.00 94.19 87 ILE A O 1
ATOM 710 N N . LEU A 1 88 ? 13.834 6.051 -13.607 1.00 92.12 88 LEU A N 1
ATOM 711 C CA . LEU A 1 88 ? 12.406 6.294 -13.789 1.00 92.12 88 LEU A CA 1
ATOM 712 C C . LEU A 1 88 ? 11.667 5.059 -14.340 1.00 92.12 88 LEU A C 1
ATOM 714 O O . LEU A 1 88 ? 10.610 4.693 -13.830 1.00 92.12 88 LEU A O 1
ATOM 718 N N . GLY A 1 89 ? 12.257 4.345 -15.299 1.00 93.50 89 GLY A N 1
ATOM 719 C CA . GLY A 1 89 ? 11.730 3.083 -15.815 1.00 93.50 89 GLY A CA 1
ATOM 720 C C . GLY A 1 89 ? 11.596 2.016 -14.724 1.00 93.50 89 GLY A C 1
ATOM 721 O O . GLY A 1 89 ? 10.580 1.325 -14.643 1.00 93.50 89 GLY A O 1
ATOM 722 N N . LYS A 1 90 ? 12.577 1.922 -13.815 1.00 95.44 90 LYS A N 1
ATOM 723 C CA . LYS A 1 90 ? 12.502 1.027 -12.645 1.00 95.44 90 LYS A CA 1
ATOM 724 C C . LYS A 1 90 ? 11.408 1.451 -11.666 1.00 95.44 90 LYS A C 1
ATOM 726 O O . LYS A 1 90 ? 10.723 0.581 -11.134 1.00 95.44 90 LYS A O 1
ATOM 731 N N . ILE A 1 91 ? 11.218 2.753 -11.444 1.00 92.31 91 ILE A N 1
ATOM 732 C CA . ILE A 1 91 ? 10.125 3.287 -10.614 1.00 92.31 91 ILE A CA 1
ATOM 733 C C . ILE A 1 91 ? 8.761 2.878 -11.186 1.00 92.31 91 ILE A C 1
ATOM 735 O O . ILE A 1 91 ? 7.906 2.441 -10.417 1.00 92.31 91 ILE A O 1
ATOM 739 N N . PHE A 1 92 ? 8.577 2.943 -12.509 1.00 90.62 92 PHE A N 1
ATOM 740 C CA . PHE A 1 92 ? 7.343 2.499 -13.167 1.00 90.62 92 PHE A CA 1
ATOM 741 C C . PHE A 1 92 ? 7.130 0.978 -13.072 1.00 90.62 92 PHE A C 1
ATOM 743 O O . PHE A 1 92 ? 6.050 0.522 -12.693 1.00 90.62 92 PHE A O 1
ATOM 750 N N . LEU A 1 93 ? 8.149 0.168 -13.378 1.00 92.50 93 LEU A N 1
ATOM 751 C CA . LEU A 1 93 ? 7.991 -1.289 -13.498 1.00 92.50 93 LEU A CA 1
ATOM 752 C C . LEU A 1 93 ? 7.993 -2.045 -12.178 1.00 92.50 93 LEU A C 1
ATOM 754 O O . LEU A 1 93 ? 7.184 -2.954 -11.989 1.00 92.50 93 LEU A O 1
ATOM 758 N N . TYR A 1 94 ? 8.898 -1.718 -11.260 1.00 94.81 94 TYR A N 1
ATOM 759 C CA . TYR A 1 94 ? 9.141 -2.552 -10.080 1.00 94.81 94 TYR A CA 1
ATOM 760 C C . TYR A 1 94 ? 7.910 -2.745 -9.179 1.00 94.81 94 TYR A C 1
ATOM 762 O O . TYR A 1 94 ? 7.754 -3.849 -8.651 1.00 94.81 94 TYR A O 1
ATOM 770 N N . PRO A 1 95 ? 6.979 -1.780 -9.045 1.00 91.94 95 PRO A N 1
ATOM 771 C CA . PRO A 1 95 ? 5.700 -2.024 -8.382 1.00 91.94 95 PRO A CA 1
ATOM 772 C C . PRO A 1 95 ? 4.880 -3.162 -9.004 1.00 91.94 95 PRO A C 1
ATOM 774 O O . PRO A 1 95 ? 4.267 -3.946 -8.279 1.00 91.94 95 PRO A O 1
ATOM 777 N N . SER A 1 96 ? 4.882 -3.288 -10.336 1.00 92.12 96 SER A N 1
ATOM 778 C CA . SER A 1 96 ? 4.175 -4.372 -11.031 1.00 92.12 96 SER A CA 1
ATOM 779 C C . SER A 1 96 ? 4.845 -5.727 -10.814 1.00 92.12 96 SER A C 1
ATOM 781 O O . SER A 1 96 ? 4.157 -6.710 -10.540 1.00 92.12 96 SER A O 1
ATOM 783 N N . PHE A 1 97 ? 6.180 -5.765 -10.785 1.00 95.25 97 PHE A N 1
ATOM 784 C CA . PHE A 1 97 ? 6.928 -6.969 -10.417 1.00 95.25 97 PHE A CA 1
ATOM 785 C C . PHE A 1 97 ? 6.622 -7.371 -8.973 1.00 95.25 97 PHE A C 1
ATOM 787 O O . PHE A 1 97 ? 6.332 -8.532 -8.688 1.00 95.25 97 PHE A O 1
ATOM 794 N N . ALA A 1 98 ? 6.623 -6.405 -8.049 1.00 93.25 98 ALA A N 1
ATOM 795 C CA . ALA A 1 98 ? 6.280 -6.656 -6.657 1.00 93.25 98 ALA A CA 1
ATOM 796 C C . ALA A 1 98 ? 4.870 -7.239 -6.506 1.00 93.25 98 ALA A C 1
ATOM 798 O O . ALA A 1 98 ? 4.672 -8.158 -5.707 1.00 93.25 98 ALA A O 1
ATOM 799 N N . TYR A 1 99 ? 3.907 -6.730 -7.277 1.00 91.56 99 TYR A N 1
ATOM 800 C CA . TYR A 1 99 ? 2.539 -7.234 -7.303 1.00 91.56 99 TYR A CA 1
ATOM 801 C C . TYR A 1 99 ? 2.462 -8.673 -7.825 1.00 91.56 99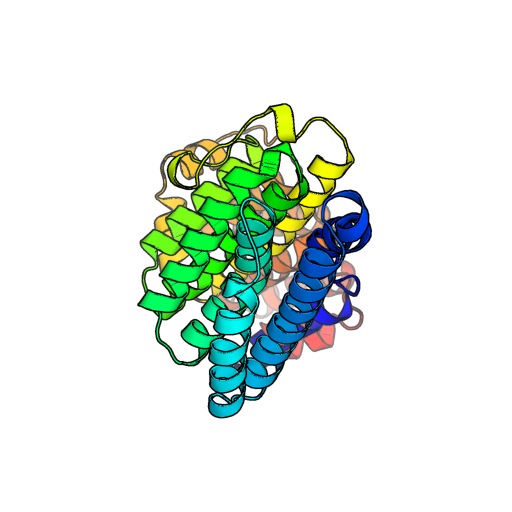 TYR A C 1
ATOM 803 O O . TYR A 1 99 ? 1.859 -9.518 -7.162 1.00 91.56 99 TYR A O 1
ATOM 811 N N . TYR A 1 100 ? 3.114 -8.969 -8.953 1.00 94.56 100 TYR A N 1
ATOM 812 C CA . TYR A 1 100 ? 3.208 -10.322 -9.507 1.00 94.56 100 TYR A CA 1
ATOM 813 C C . TYR A 1 100 ? 3.782 -11.309 -8.482 1.00 94.56 100 TYR A C 1
ATOM 815 O O . TYR A 1 100 ? 3.133 -12.291 -8.122 1.00 94.56 100 TYR A O 1
ATOM 823 N N . TYR A 1 101 ? 4.951 -11.001 -7.910 1.00 95.31 101 TYR A N 1
ATOM 824 C CA . TYR A 1 101 ? 5.597 -11.885 -6.936 1.00 95.31 101 TYR A CA 1
ATOM 825 C C . TYR A 1 101 ? 4.805 -12.028 -5.639 1.00 95.31 101 TYR A C 1
ATOM 827 O O . TYR A 1 101 ? 4.861 -13.067 -4.985 1.00 95.31 101 TYR A O 1
ATOM 835 N N . LYS A 1 102 ? 4.025 -11.012 -5.260 1.00 92.44 102 LYS A N 1
ATOM 836 C CA . LYS A 1 102 ? 3.072 -11.145 -4.160 1.00 92.44 102 LYS A CA 1
ATOM 837 C C . LYS A 1 102 ? 1.990 -12.176 -4.499 1.00 92.44 102 LYS A C 1
ATOM 839 O O . LYS A 1 102 ? 1.685 -13.024 -3.666 1.00 92.44 102 LYS A O 1
ATOM 844 N N . LYS A 1 103 ? 1.417 -12.116 -5.707 1.00 91.56 103 LYS A N 1
ATOM 845 C CA . LYS A 1 103 ? 0.358 -13.032 -6.164 1.00 91.56 103 LYS A CA 1
ATOM 846 C C . LYS A 1 103 ? 0.826 -14.479 -6.265 1.00 91.56 103 LYS A C 1
ATOM 848 O O . LYS A 1 103 ? 0.092 -15.372 -5.856 1.00 91.56 103 LYS A O 1
ATOM 853 N N . THR A 1 104 ? 2.067 -14.693 -6.685 1.00 94.00 104 THR A N 1
ATOM 854 C CA . THR A 1 104 ? 2.709 -16.015 -6.716 1.00 94.00 104 THR A CA 1
ATOM 855 C C . THR A 1 104 ? 3.311 -16.429 -5.366 1.00 94.00 104 THR A C 1
ATOM 857 O O . THR A 1 104 ? 4.019 -17.428 -5.279 1.00 94.00 104 THR A O 1
ATOM 860 N N . LYS A 1 105 ? 3.025 -15.682 -4.285 1.00 92.81 105 LYS A N 1
ATOM 861 C CA . LYS A 1 105 ? 3.493 -15.924 -2.905 1.00 92.81 105 LYS A CA 1
ATOM 862 C C . LYS A 1 105 ? 5.019 -15.899 -2.726 1.00 92.81 105 LYS A C 1
ATOM 864 O O . LYS A 1 105 ? 5.529 -16.275 -1.671 1.00 92.81 105 LYS A O 1
ATOM 869 N N . ASN A 1 106 ? 5.768 -15.370 -3.693 1.00 94.88 106 ASN A N 1
ATOM 870 C CA . ASN A 1 106 ? 7.189 -15.073 -3.543 1.00 94.88 106 ASN A CA 1
ATOM 871 C C . ASN A 1 106 ? 7.391 -13.732 -2.813 1.00 94.88 106 ASN A C 1
ATOM 873 O O . ASN A 1 106 ? 7.764 -12.697 -3.376 1.00 94.88 106 ASN A O 1
ATOM 877 N N . TYR A 1 107 ? 7.146 -13.749 -1.503 1.00 92.25 107 TYR A N 1
ATOM 878 C CA . TYR A 1 107 ? 7.198 -12.547 -0.670 1.00 92.25 107 TYR A CA 1
ATOM 879 C C . TYR A 1 107 ? 8.596 -11.932 -0.547 1.00 92.25 107 TYR A C 1
ATOM 881 O O . TYR A 1 107 ? 8.710 -10.730 -0.300 1.00 92.25 107 TYR A O 1
ATOM 889 N N . SER A 1 108 ? 9.654 -12.729 -0.725 1.00 93.00 108 SER A N 1
ATOM 890 C CA . SER A 1 108 ? 11.036 -12.239 -0.699 1.00 93.00 108 SER A CA 1
ATOM 891 C C . SER A 1 108 ? 11.306 -11.307 -1.882 1.00 93.00 108 SER A C 1
ATOM 893 O O . SER A 1 108 ? 11.707 -10.157 -1.685 1.00 93.00 108 SER A O 1
ATOM 895 N N . LEU A 1 109 ? 10.990 -11.757 -3.105 1.00 95.00 109 LEU A N 1
ATOM 896 C CA . LEU A 1 109 ? 11.132 -10.929 -4.303 1.00 95.00 109 LEU A CA 1
ATOM 897 C C . LEU A 1 109 ? 10.169 -9.745 -4.287 1.00 95.00 109 LEU A C 1
ATOM 899 O O . LEU A 1 109 ? 10.592 -8.626 -4.568 1.00 95.00 109 LEU A O 1
ATOM 903 N N . SER A 1 110 ? 8.915 -9.951 -3.873 1.00 93.75 110 SER A N 1
ATOM 904 C CA . SER A 1 110 ? 7.949 -8.855 -3.753 1.00 93.75 110 SER A CA 1
ATOM 905 C C . SER A 1 110 ? 8.474 -7.721 -2.863 1.00 93.75 110 SER A C 1
ATOM 907 O O . SER A 1 110 ? 8.513 -6.559 -3.273 1.00 93.75 110 SER A O 1
ATOM 909 N N . LYS A 1 111 ? 8.995 -8.066 -1.678 1.00 91.12 111 LYS A N 1
ATOM 910 C CA . LYS A 1 111 ? 9.606 -7.098 -0.762 1.00 91.12 111 LYS A CA 1
ATOM 911 C C . LYS A 1 111 ? 10.848 -6.432 -1.360 1.00 91.12 111 LYS A C 1
ATOM 913 O O . LYS A 1 111 ? 11.035 -5.230 -1.178 1.00 91.12 111 LYS A O 1
ATOM 918 N N . ARG A 1 112 ? 11.699 -7.189 -2.061 1.00 94.00 112 ARG A N 1
ATOM 919 C CA . ARG A 1 112 ? 12.903 -6.653 -2.716 1.00 94.00 112 ARG A CA 1
ATOM 920 C C . ARG A 1 112 ? 12.547 -5.564 -3.726 1.00 94.00 112 ARG A C 1
ATOM 922 O O . ARG A 1 112 ? 13.152 -4.497 -3.684 1.00 94.00 112 ARG A O 1
ATOM 929 N N . TYR A 1 113 ? 11.557 -5.807 -4.584 1.00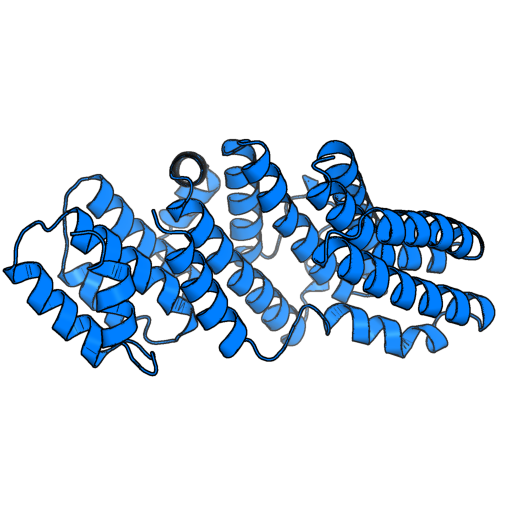 94.25 113 TYR A N 1
ATOM 930 C CA . TYR A 1 113 ? 11.132 -4.826 -5.582 1.00 94.25 113 TYR A CA 1
ATOM 931 C C . TYR A 1 113 ? 10.518 -3.577 -4.949 1.00 94.25 113 TYR A C 1
ATOM 933 O O . TYR A 1 113 ? 10.893 -2.480 -5.348 1.00 94.25 113 TYR A O 1
ATOM 941 N N . ILE A 1 114 ? 9.697 -3.717 -3.901 1.00 89.88 114 ILE A N 1
ATOM 942 C CA . ILE A 1 114 ? 9.181 -2.555 -3.154 1.00 89.88 114 ILE A CA 1
ATOM 943 C C . ILE A 1 114 ? 10.327 -1.724 -2.565 1.00 89.88 114 ILE A C 1
ATOM 945 O O . ILE A 1 114 ? 10.373 -0.510 -2.749 1.00 89.88 114 ILE A O 1
ATOM 949 N N . ASN A 1 115 ? 11.285 -2.370 -1.895 1.00 89.56 115 ASN A N 1
ATOM 950 C CA . ASN A 1 115 ? 12.430 -1.675 -1.305 1.00 89.56 115 ASN A CA 1
ATOM 951 C C . ASN A 1 115 ? 13.290 -0.967 -2.364 1.00 89.56 115 ASN A C 1
ATOM 953 O O . ASN A 1 115 ? 13.803 0.123 -2.117 1.00 89.56 115 ASN A O 1
ATOM 957 N N . HIS A 1 116 ? 13.456 -1.576 -3.540 1.00 92.56 116 HIS A N 1
ATOM 958 C CA . HIS A 1 116 ? 14.150 -0.943 -4.657 1.00 92.56 116 HIS A CA 1
ATOM 959 C C . HIS A 1 116 ? 13.393 0.288 -5.169 1.00 92.56 116 HIS A C 1
ATOM 961 O O . HIS A 1 116 ? 14.023 1.325 -5.349 1.00 92.56 116 HIS A O 1
ATOM 967 N N . THR A 1 117 ? 12.071 0.207 -5.358 1.00 91.31 117 THR A N 1
ATOM 968 C CA . THR A 1 117 ? 11.252 1.362 -5.764 1.00 91.31 117 THR A CA 1
ATOM 969 C C . THR A 1 117 ? 11.403 2.516 -4.779 1.00 91.31 117 THR A C 1
ATOM 971 O O . THR A 1 117 ? 11.761 3.610 -5.194 1.00 91.31 117 THR A O 1
ATOM 974 N N . VAL A 1 118 ? 11.270 2.247 -3.475 1.00 87.31 118 VAL A N 1
ATOM 975 C CA . VAL A 1 118 ? 11.445 3.251 -2.408 1.00 87.31 118 VAL A CA 1
ATOM 976 C C . VAL A 1 118 ? 12.816 3.932 -2.483 1.00 87.31 118 VAL A C 1
ATOM 978 O O . VAL A 1 118 ? 12.914 5.146 -2.319 1.00 87.31 118 VAL A O 1
ATOM 981 N N . LYS A 1 119 ? 13.882 3.167 -2.757 1.00 88.69 119 LYS A N 1
ATOM 982 C CA . LYS A 1 119 ? 15.235 3.715 -2.929 1.00 88.69 119 LYS A CA 1
ATOM 983 C C . LYS A 1 119 ? 15.351 4.586 -4.185 1.00 88.69 119 LYS A C 1
ATOM 985 O O . LYS A 1 119 ? 16.055 5.590 -4.151 1.00 88.69 119 LYS A O 1
ATOM 990 N N . PHE A 1 120 ? 14.719 4.197 -5.289 1.00 90.56 120 PHE A N 1
ATOM 991 C CA . PHE A 1 120 ? 14.780 4.946 -6.545 1.00 90.56 120 PHE A CA 1
ATOM 992 C C . PHE A 1 120 ? 13.935 6.218 -6.521 1.00 90.56 120 PHE A C 1
ATOM 994 O O . PHE A 1 120 ? 14.399 7.239 -7.026 1.00 90.56 120 PHE A O 1
ATOM 1001 N N . ASP A 1 121 ? 12.765 6.190 -5.876 1.00 86.31 121 ASP A N 1
ATOM 1002 C CA . ASP A 1 121 ? 11.936 7.379 -5.654 1.00 86.31 121 ASP A CA 1
ATOM 1003 C C . ASP A 1 121 ? 12.752 8.503 -4.994 1.00 86.31 121 ASP A C 1
ATOM 1005 O O . ASP A 1 121 ? 12.689 9.654 -5.422 1.00 86.31 121 ASP A O 1
ATOM 1009 N N . ASP A 1 122 ? 13.594 8.168 -4.010 1.00 83.31 122 ASP A N 1
ATOM 1010 C CA . ASP A 1 122 ? 14.454 9.139 -3.328 1.00 83.31 122 ASP A CA 1
ATOM 1011 C C . ASP A 1 122 ? 15.446 9.832 -4.258 1.00 83.31 122 ASP A C 1
ATOM 1013 O O . ASP A 1 122 ? 15.660 11.039 -4.121 1.00 83.31 122 ASP A O 1
ATOM 1017 N N . LEU A 1 123 ? 16.037 9.094 -5.203 1.00 86.25 123 LEU A N 1
ATOM 1018 C CA . LEU A 1 123 ? 17.040 9.638 -6.122 1.00 86.25 123 LEU A CA 1
ATOM 1019 C C . LEU A 1 123 ? 16.454 10.715 -7.034 1.00 86.25 123 LEU A C 1
ATOM 1021 O O . LEU A 1 123 ? 17.152 11.664 -7.376 1.00 86.25 123 LEU A O 1
ATOM 1025 N N . LEU A 1 124 ? 15.178 10.582 -7.401 1.00 85.44 124 LEU A N 1
ATOM 1026 C CA . LEU A 1 124 ? 14.512 11.488 -8.332 1.00 85.44 124 LEU A CA 1
ATOM 1027 C C . LEU A 1 124 ? 13.522 12.450 -7.660 1.00 85.44 124 LEU A C 1
ATOM 1029 O O . LEU A 1 124 ? 13.035 13.367 -8.317 1.00 85.44 124 LEU A O 1
ATOM 1033 N N . SER A 1 125 ? 13.256 12.304 -6.360 1.00 78.62 125 SER A N 1
ATOM 1034 C CA . SER A 1 125 ? 12.296 13.125 -5.602 1.00 78.62 125 SER A CA 1
ATOM 1035 C C . SER A 1 125 ? 12.566 14.636 -5.638 1.00 78.62 125 SER A C 1
ATOM 1037 O O . SER A 1 125 ? 11.631 15.434 -5.562 1.00 78.62 125 SER A O 1
ATOM 1039 N N . ALA A 1 126 ? 13.829 15.051 -5.792 1.00 74.75 126 ALA A N 1
ATOM 1040 C CA . ALA A 1 126 ? 14.190 16.460 -5.943 1.00 74.75 126 ALA A CA 1
ATOM 1041 C C . ALA A 1 126 ? 13.702 17.043 -7.283 1.00 74.75 126 ALA A C 1
ATOM 1043 O O . ALA A 1 126 ? 13.259 18.191 -7.326 1.00 74.75 126 ALA A O 1
ATOM 1044 N N . LYS A 1 127 ? 13.747 16.235 -8.353 1.00 77.88 127 LYS A N 1
ATOM 1045 C CA . LYS A 1 127 ? 13.295 16.584 -9.710 1.00 77.88 127 LYS A CA 1
ATOM 1046 C C . LYS A 1 127 ? 11.781 16.399 -9.853 1.00 77.88 127 LYS A C 1
ATOM 1048 O O . LYS A 1 127 ? 11.092 17.274 -10.367 1.00 77.88 127 LYS A O 1
ATOM 1053 N N . PHE A 1 128 ? 11.250 15.295 -9.328 1.00 77.00 128 PHE A N 1
ATOM 1054 C CA . PHE A 1 128 ? 9.835 14.935 -9.360 1.00 77.00 128 PHE A CA 1
ATOM 1055 C C . PHE A 1 128 ? 9.299 14.770 -7.935 1.00 77.00 128 PHE A C 1
ATOM 1057 O O . PHE A 1 128 ? 9.279 13.672 -7.381 1.00 77.00 128 PHE A O 1
ATOM 1064 N N . ARG A 1 129 ? 8.816 15.863 -7.331 1.00 73.12 129 ARG A N 1
ATOM 1065 C CA . ARG A 1 129 ? 8.317 15.855 -5.938 1.00 73.12 129 ARG A CA 1
ATOM 1066 C C . ARG A 1 129 ? 7.204 14.835 -5.688 1.00 73.12 129 ARG A C 1
ATOM 1068 O O . ARG A 1 129 ? 7.104 14.298 -4.590 1.00 73.12 129 ARG A O 1
ATOM 1075 N N . VAL A 1 130 ? 6.408 14.529 -6.712 1.00 74.56 130 VAL A N 1
ATOM 1076 C CA . VAL A 1 130 ? 5.336 13.525 -6.649 1.00 74.56 130 VAL A CA 1
ATOM 1077 C C . VAL A 1 130 ? 5.853 12.106 -6.356 1.00 74.56 130 VAL A C 1
ATOM 1079 O O . VAL A 1 130 ? 5.123 11.280 -5.812 1.00 74.56 130 VAL A O 1
ATOM 1082 N N . LEU A 1 131 ? 7.140 11.825 -6.593 1.00 79.81 131 LEU A N 1
ATOM 1083 C CA . LEU A 1 131 ? 7.752 10.549 -6.210 1.00 79.81 131 LEU A CA 1
ATOM 1084 C C . LEU A 1 131 ? 7.816 10.352 -4.694 1.00 79.81 131 LEU A C 1
ATOM 1086 O O . LEU A 1 131 ? 7.817 9.223 -4.217 1.00 79.81 131 LEU A O 1
ATOM 1090 N N . HIS A 1 132 ? 7.784 11.429 -3.906 1.00 75.88 132 HIS A N 1
ATOM 1091 C CA . HIS A 1 132 ? 7.670 11.315 -2.454 1.00 75.88 132 HIS A CA 1
ATOM 1092 C C . HIS A 1 132 ? 6.327 10.689 -2.033 1.00 75.88 132 HIS A C 1
ATOM 1094 O O . HIS A 1 132 ? 6.274 9.840 -1.146 1.00 75.88 132 HIS A O 1
ATOM 1100 N N . ILE A 1 133 ? 5.242 11.055 -2.720 1.00 74.06 133 ILE A N 1
ATOM 1101 C CA . ILE A 1 133 ? 3.891 10.487 -2.555 1.00 74.06 133 ILE A CA 1
ATOM 1102 C C . ILE A 1 133 ? 3.875 9.022 -3.010 1.00 74.06 133 ILE A C 1
ATOM 1104 O O . ILE A 1 133 ? 3.401 8.149 -2.276 1.00 74.06 133 ILE A O 1
ATOM 1108 N N . HIS A 1 134 ? 4.462 8.742 -4.176 1.00 79.88 134 HIS A N 1
ATOM 1109 C CA . HIS A 1 134 ? 4.621 7.388 -4.716 1.00 79.88 134 HIS A CA 1
ATOM 1110 C C . HIS A 1 134 ? 5.363 6.456 -3.742 1.00 79.88 134 HIS A C 1
ATOM 1112 O O . HIS A 1 134 ? 4.883 5.366 -3.418 1.00 79.88 134 HIS A O 1
ATOM 1118 N N . LYS A 1 135 ? 6.471 6.933 -3.173 1.00 81.50 135 LYS A N 1
ATOM 1119 C CA . LYS A 1 135 ? 7.264 6.236 -2.159 1.00 81.50 135 LYS A CA 1
ATOM 1120 C C . LYS A 1 135 ? 6.434 5.828 -0.948 1.00 81.50 135 LYS A C 1
ATOM 1122 O O . LYS A 1 135 ? 6.483 4.673 -0.524 1.00 81.50 135 LYS A O 1
ATOM 1127 N N . ILE A 1 136 ? 5.664 6.758 -0.377 1.00 76.81 136 ILE A N 1
ATOM 1128 C CA . ILE A 1 136 ? 4.837 6.483 0.811 1.00 76.81 136 ILE A CA 1
ATOM 1129 C C . ILE A 1 136 ? 3.807 5.404 0.498 1.00 76.81 136 ILE A C 1
ATOM 1131 O O . ILE A 1 136 ? 3.596 4.510 1.315 1.00 76.81 136 ILE A O 1
ATOM 1135 N N . HIS A 1 137 ? 3.197 5.445 -0.686 1.00 77.69 137 HIS A N 1
ATOM 1136 C CA . HIS A 1 137 ? 2.250 4.420 -1.111 1.00 77.69 137 HIS A CA 1
ATOM 1137 C C . HIS A 1 137 ? 2.898 3.022 -1.144 1.00 77.69 137 HIS A C 1
ATOM 1139 O O . HIS A 1 137 ? 2.321 2.061 -0.628 1.00 77.69 137 HIS A O 1
ATOM 1145 N N . HIS A 1 138 ? 4.126 2.895 -1.651 1.00 80.88 138 HIS A N 1
ATOM 1146 C CA . HIS A 1 138 ? 4.841 1.611 -1.660 1.00 80.88 138 HIS A CA 1
ATOM 1147 C C . HIS A 1 138 ? 5.277 1.147 -0.276 1.00 80.88 138 HIS A C 1
ATOM 1149 O O . HIS A 1 138 ? 5.122 -0.032 0.051 1.00 80.88 138 HIS A O 1
ATOM 1155 N N . VAL A 1 139 ? 5.743 2.069 0.568 1.00 80.75 139 VAL A N 1
ATOM 1156 C CA . VAL A 1 139 ? 6.029 1.787 1.982 1.00 80.75 139 VAL A CA 1
ATOM 1157 C C . VAL A 1 139 ? 4.772 1.272 2.679 1.00 80.75 139 VAL A C 1
ATOM 1159 O O . VAL A 1 139 ? 4.831 0.259 3.371 1.00 80.75 139 VAL A O 1
ATOM 1162 N N . ILE A 1 140 ? 3.619 1.899 2.441 1.00 76.44 140 ILE A N 1
ATOM 1163 C CA . ILE A 1 140 ? 2.330 1.441 2.960 1.00 76.44 140 ILE A CA 1
ATOM 1164 C C . ILE A 1 140 ? 2.034 0.022 2.482 1.00 76.44 140 ILE A C 1
ATOM 1166 O O . ILE A 1 140 ? 1.679 -0.815 3.306 1.00 76.44 140 ILE A O 1
ATOM 1170 N N . ASN A 1 141 ? 2.202 -0.292 1.197 1.00 76.69 141 ASN A N 1
ATOM 1171 C CA . ASN A 1 141 ? 1.867 -1.609 0.643 1.00 76.69 141 ASN A CA 1
ATOM 1172 C C . ASN A 1 141 ? 2.648 -2.777 1.279 1.00 76.69 141 ASN A C 1
ATOM 1174 O O . ASN A 1 141 ? 2.155 -3.910 1.269 1.00 76.69 141 ASN A O 1
ATOM 1178 N N . LEU A 1 142 ? 3.788 -2.518 1.937 1.00 83.50 142 LEU A N 1
ATOM 1179 C CA . LEU A 1 142 ? 4.499 -3.522 2.741 1.00 83.50 142 LEU A CA 1
ATOM 1180 C C . LEU A 1 142 ? 3.641 -4.112 3.869 1.00 83.50 142 LEU A C 1
ATOM 1182 O O . LEU A 1 142 ? 3.879 -5.255 4.263 1.00 83.50 142 LEU A O 1
ATOM 1186 N N . HIS A 1 143 ? 2.627 -3.394 4.371 1.00 83.12 143 HIS A N 1
ATOM 1187 C CA . HIS A 1 143 ? 1.762 -3.920 5.431 1.00 83.12 143 HIS A CA 1
ATOM 1188 C C . HIS A 1 143 ? 1.079 -5.218 4.999 1.00 83.12 143 HIS A C 1
ATOM 1190 O O . HIS A 1 143 ? 1.023 -6.167 5.773 1.00 83.12 143 HIS A O 1
ATOM 1196 N N . GLN A 1 144 ? 0.626 -5.301 3.745 1.00 82.25 144 GLN A N 1
ATOM 1197 C CA . GLN A 1 144 ? -0.065 -6.483 3.236 1.00 82.25 144 GLN A CA 1
ATOM 1198 C C . GLN A 1 144 ? 0.863 -7.698 3.210 1.00 82.25 144 GLN A C 1
ATOM 1200 O O . GLN A 1 144 ? 0.449 -8.790 3.585 1.00 82.25 144 GLN A O 1
ATOM 1205 N N . LEU A 1 145 ? 2.132 -7.497 2.834 1.00 86.69 145 LEU A N 1
ATOM 1206 C CA . LEU A 1 145 ? 3.146 -8.551 2.883 1.00 86.69 145 LEU A CA 1
ATOM 1207 C C . LEU A 1 145 ? 3.408 -9.009 4.318 1.00 86.69 145 LEU A C 1
ATOM 1209 O O . LEU A 1 145 ? 3.467 -10.209 4.575 1.00 86.69 145 LEU A O 1
ATOM 1213 N N . HIS A 1 146 ? 3.533 -8.075 5.266 1.00 89.44 146 HIS A N 1
ATOM 1214 C CA . HIS A 1 146 ? 3.698 -8.427 6.675 1.00 89.44 146 HIS A CA 1
ATOM 1215 C C . HIS A 1 146 ? 2.505 -9.229 7.205 1.00 89.44 146 HIS A C 1
ATOM 1217 O O . HIS A 1 146 ? 2.710 -10.211 7.912 1.00 89.44 146 HIS A O 1
ATOM 1223 N N . LEU A 1 147 ? 1.275 -8.874 6.829 1.00 85.00 147 LEU A N 1
ATOM 1224 C CA . LEU A 1 147 ? 0.076 -9.608 7.240 1.00 85.00 147 LEU A CA 1
ATOM 1225 C C . LEU A 1 147 ? 0.007 -11.015 6.663 1.00 85.00 147 LEU A C 1
ATOM 1227 O O . LEU A 1 147 ? -0.264 -11.958 7.402 1.00 85.00 147 LEU A O 1
ATOM 1231 N N . GLU A 1 148 ? 0.286 -11.172 5.371 1.00 85.44 148 GLU A N 1
ATOM 1232 C CA . GLU A 1 148 ? 0.297 -12.486 4.720 1.00 85.44 148 GLU A CA 1
ATOM 1233 C C . GLU A 1 148 ? 1.363 -13.408 5.328 1.00 85.44 148 GLU A C 1
ATOM 1235 O O . GLU A 1 148 ? 1.131 -14.603 5.503 1.00 85.44 148 GLU A O 1
ATOM 1240 N N . LYS A 1 149 ? 2.490 -12.838 5.769 1.00 86.88 149 LYS A N 1
ATOM 1241 C CA . LYS A 1 149 ? 3.545 -13.547 6.506 1.00 86.88 149 LYS A CA 1
ATOM 1242 C C . LYS A 1 149 ? 3.289 -13.686 8.014 1.00 86.88 149 LYS A C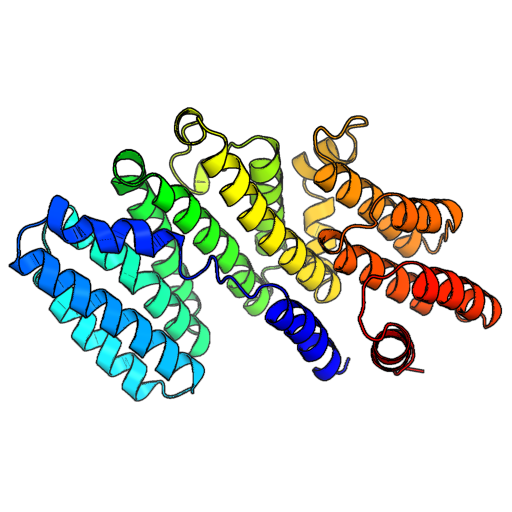 1
ATOM 1244 O O . LYS A 1 149 ? 4.164 -14.186 8.718 1.00 86.88 149 LYS A O 1
ATOM 1249 N N . LYS A 1 150 ? 2.144 -13.221 8.530 1.00 90.56 150 LYS A N 1
ATOM 1250 C CA . LYS A 1 150 ? 1.818 -13.161 9.972 1.00 90.56 150 LYS A CA 1
ATOM 1251 C C . LYS A 1 150 ? 2.849 -12.393 10.822 1.00 90.56 150 LYS A C 1
ATOM 1253 O O . LYS A 1 150 ? 2.973 -12.594 12.026 1.00 90.56 150 LYS A O 1
ATOM 1258 N N . GLU A 1 151 ? 3.585 -11.464 10.217 1.00 92.81 151 GLU A N 1
ATOM 1259 C CA . GLU A 1 151 ? 4.553 -10.585 10.880 1.00 92.81 151 GLU A CA 1
ATOM 1260 C C . GLU A 1 151 ? 3.841 -9.379 11.533 1.00 92.81 151 GLU A C 1
ATOM 1262 O O . GLU A 1 151 ? 4.119 -8.219 11.216 1.00 92.81 151 GLU A O 1
ATOM 1267 N N . TYR A 1 152 ? 2.909 -9.636 12.457 1.00 90.19 152 TYR A N 1
ATOM 1268 C CA . TYR A 1 152 ? 2.010 -8.615 13.021 1.00 90.19 152 TYR A CA 1
ATOM 1269 C C . TYR A 1 152 ? 2.738 -7.445 13.690 1.00 90.19 152 TYR A C 1
ATOM 1271 O O . TYR A 1 152 ? 2.325 -6.297 13.537 1.00 90.19 152 TYR A O 1
ATOM 1279 N N . LYS A 1 153 ? 3.862 -7.711 14.371 1.00 91.38 153 LYS A N 1
ATOM 1280 C CA . LYS A 1 153 ? 4.698 -6.666 14.982 1.00 91.38 153 LYS A CA 1
ATOM 1281 C C . LYS A 1 153 ? 5.265 -5.702 13.934 1.00 91.38 153 LYS A C 1
ATOM 1283 O O . LYS A 1 153 ? 5.167 -4.495 14.113 1.00 91.38 153 LYS A O 1
ATOM 1288 N N . LYS A 1 154 ? 5.797 -6.221 12.821 1.00 90.19 154 LYS A N 1
ATOM 1289 C CA . LYS A 1 154 ? 6.343 -5.389 11.731 1.00 90.19 154 LYS A CA 1
ATOM 1290 C C . LYS A 1 154 ? 5.242 -4.585 11.042 1.00 90.19 154 LYS A C 1
ATOM 1292 O O . LYS A 1 154 ? 5.448 -3.427 10.698 1.00 90.19 154 LYS A O 1
ATOM 1297 N N . CYS A 1 155 ? 4.063 -5.186 10.878 1.00 89.31 155 CYS A N 1
ATOM 1298 C CA . CYS A 1 155 ? 2.885 -4.490 10.369 1.00 89.31 155 CYS A CA 1
ATOM 1299 C C . CYS A 1 155 ? 2.491 -3.315 11.283 1.00 89.31 155 CYS A C 1
ATOM 1301 O O . CYS A 1 155 ? 2.320 -2.200 10.800 1.00 89.31 155 CYS A O 1
ATOM 1303 N N . ALA A 1 156 ? 2.439 -3.538 12.598 1.00 87.50 156 ALA A N 1
ATOM 1304 C CA . ALA A 1 156 ? 2.141 -2.504 13.584 1.00 87.50 156 ALA A CA 1
ATOM 1305 C C . ALA A 1 156 ? 3.201 -1.391 13.645 1.00 87.50 156 ALA A C 1
ATOM 1307 O O . ALA A 1 156 ? 2.854 -0.221 13.773 1.00 87.50 156 ALA A O 1
ATOM 1308 N N . GLU A 1 157 ? 4.487 -1.733 13.537 1.00 87.69 157 GLU A N 1
ATOM 1309 C CA . GLU A 1 157 ? 5.582 -0.755 13.476 1.00 87.69 157 GLU A CA 1
ATOM 1310 C C . GLU A 1 157 ? 5.466 0.141 12.240 1.00 87.69 157 GLU A C 1
ATOM 1312 O O . GLU A 1 157 ? 5.535 1.359 12.366 1.00 87.69 157 GLU A O 1
ATOM 1317 N N . LEU A 1 158 ? 5.205 -0.447 11.069 1.00 86.38 158 LEU A N 1
ATOM 1318 C CA . LEU A 1 158 ? 4.956 0.301 9.837 1.00 86.38 158 LEU A CA 1
ATOM 1319 C C . LEU A 1 158 ? 3.745 1.233 9.978 1.00 86.38 158 LEU A C 1
ATOM 1321 O O . LEU A 1 158 ? 3.786 2.388 9.558 1.00 86.38 158 LEU A O 1
ATOM 1325 N N . PHE A 1 159 ? 2.668 0.743 10.591 1.00 82.31 159 PHE A N 1
ATOM 1326 C CA . PHE A 1 159 ? 1.489 1.548 10.888 1.00 82.31 159 PHE A CA 1
ATOM 1327 C C . PHE A 1 159 ? 1.796 2.722 11.810 1.00 82.31 159 PHE A C 1
ATOM 1329 O O . PHE A 1 159 ? 1.363 3.840 11.532 1.00 82.31 159 PHE A O 1
ATOM 1336 N N . ALA A 1 160 ? 2.602 2.500 12.846 1.00 81.50 160 ALA A N 1
ATOM 1337 C CA . ALA A 1 160 ? 3.046 3.559 13.735 1.00 81.50 160 ALA A CA 1
ATOM 1338 C C . ALA A 1 160 ? 3.900 4.606 13.011 1.00 81.50 160 ALA A C 1
ATOM 1340 O O . ALA A 1 160 ? 3.690 5.800 13.198 1.00 81.50 160 ALA A O 1
ATOM 1341 N N . ASP A 1 161 ? 4.817 4.175 12.151 1.00 80.62 161 ASP A N 1
ATOM 1342 C CA . ASP A 1 161 ? 5.696 5.072 11.405 1.00 80.62 161 ASP A CA 1
ATOM 1343 C C . ASP A 1 161 ? 4.932 5.977 10.434 1.00 80.62 161 ASP A C 1
ATOM 1345 O O . ASP A 1 161 ? 5.170 7.183 10.403 1.00 80.62 161 ASP A O 1
ATOM 1349 N N . ILE A 1 162 ? 3.989 5.418 9.669 1.00 77.19 162 ILE A N 1
ATOM 1350 C CA . ILE A 1 162 ? 3.147 6.198 8.749 1.00 77.19 162 ILE A CA 1
ATOM 1351 C C . ILE A 1 162 ? 2.215 7.130 9.524 1.00 77.19 162 ILE A C 1
ATOM 1353 O O . ILE A 1 162 ? 1.961 8.257 9.099 1.00 77.19 162 ILE A O 1
ATOM 1357 N N . PHE A 1 163 ? 1.736 6.689 10.684 1.00 75.38 163 PHE A N 1
ATOM 1358 C CA . PHE A 1 163 ? 0.913 7.515 11.546 1.00 75.38 163 PHE A CA 1
ATOM 1359 C C . PHE A 1 163 ? 1.683 8.707 12.130 1.00 75.38 163 PHE A C 1
ATOM 1361 O O . PHE A 1 163 ? 1.213 9.840 12.040 1.00 75.38 163 PHE A O 1
ATOM 1368 N N . VAL A 1 164 ? 2.885 8.489 12.666 1.00 75.12 164 VAL A N 1
ATOM 1369 C CA . VAL A 1 164 ? 3.784 9.567 13.117 1.00 75.12 164 VAL A CA 1
ATOM 1370 C C . VAL A 1 164 ? 4.068 10.520 11.959 1.00 75.12 164 VAL A C 1
ATOM 1372 O O . VAL A 1 164 ? 3.871 11.726 12.078 1.00 75.12 164 VAL A O 1
ATOM 1375 N N . TYR A 1 165 ? 4.417 9.970 10.798 1.00 74.00 165 TYR A N 1
ATOM 1376 C CA . TYR A 1 165 ? 4.678 10.744 9.594 1.00 74.00 165 TYR A CA 1
ATOM 1377 C C . TYR A 1 165 ? 3.490 11.622 9.166 1.00 74.00 165 TYR A C 1
ATOM 1379 O O . TYR A 1 165 ? 3.689 12.769 8.780 1.00 74.00 165 TYR A O 1
ATOM 1387 N N . SER A 1 166 ? 2.252 11.137 9.285 1.00 69.38 166 SER A N 1
ATOM 1388 C CA . SER A 1 166 ? 1.061 11.932 8.955 1.00 69.38 166 SER A CA 1
ATOM 1389 C C . SER A 1 166 ? 0.855 13.164 9.845 1.00 69.38 166 SER A C 1
ATOM 1391 O O . SER A 1 166 ? 0.204 14.119 9.425 1.00 69.38 166 SER A O 1
ATOM 1393 N N . ASN A 1 167 ? 1.405 13.143 11.062 1.00 65.88 167 ASN A N 1
ATOM 1394 C CA . ASN A 1 167 ? 1.273 14.222 12.037 1.00 65.88 167 ASN A CA 1
ATOM 1395 C C . ASN A 1 167 ? 2.479 15.166 12.005 1.00 65.88 167 ASN A C 1
ATOM 1397 O O . ASN A 1 167 ? 2.304 16.384 11.999 1.00 65.88 167 ASN A O 1
ATOM 1401 N N . ASP A 1 168 ? 3.682 14.600 11.932 1.00 65.00 168 ASP A N 1
ATOM 1402 C CA . ASP A 1 168 ? 4.935 15.350 12.039 1.00 65.00 168 ASP A CA 1
ATOM 1403 C C . ASP A 1 168 ? 5.521 15.726 10.671 1.00 65.00 168 ASP A C 1
ATOM 1405 O O . ASP A 1 168 ? 6.465 16.507 10.601 1.00 65.00 168 ASP A O 1
ATOM 1409 N N . LEU A 1 169 ? 4.981 15.175 9.574 1.00 65.06 169 LEU A N 1
ATOM 1410 C CA . LEU A 1 169 ? 5.489 15.313 8.198 1.00 65.06 169 LEU A CA 1
ATOM 1411 C C . LEU A 1 169 ? 6.946 14.850 8.022 1.00 65.06 169 LEU A C 1
ATOM 1413 O O . LEU A 1 169 ? 7.604 15.176 7.034 1.00 65.06 169 LEU A O 1
ATOM 1417 N N . ILE A 1 170 ? 7.449 14.048 8.963 1.00 65.88 170 ILE A N 1
ATOM 1418 C CA . ILE A 1 170 ? 8.805 13.493 8.962 1.00 65.88 170 ILE A CA 1
ATOM 1419 C C . ILE A 1 170 ? 8.710 11.972 8.856 1.00 65.88 170 ILE A C 1
ATOM 1421 O O . ILE A 1 170 ? 8.286 11.290 9.790 1.00 65.88 170 ILE A O 1
ATOM 1425 N N . LEU A 1 171 ? 9.050 11.435 7.682 1.00 67.19 171 LEU A N 1
ATOM 1426 C CA . LEU A 1 171 ? 9.074 9.989 7.472 1.00 67.19 171 LEU A CA 1
ATOM 1427 C C . LEU A 1 171 ? 10.332 9.435 8.156 1.00 67.19 171 LEU A C 1
ATOM 1429 O O . LEU A 1 171 ? 11.399 10.028 7.999 1.00 67.19 171 LEU A O 1
ATOM 1433 N N . PRO A 1 172 ? 10.264 8.313 8.894 1.00 62.28 172 PRO A N 1
ATOM 1434 C CA . PRO A 1 172 ? 11.455 7.756 9.525 1.00 62.28 172 PRO A CA 1
ATOM 1435 C C . PRO A 1 172 ? 12.576 7.483 8.516 1.00 62.28 172 PRO A C 1
ATOM 1437 O O . PRO A 1 172 ? 12.335 6.904 7.456 1.00 62.28 172 PRO A O 1
ATOM 1440 N N . SER A 1 173 ? 13.814 7.827 8.884 1.00 64.19 173 SER A N 1
ATOM 1441 C CA . SER A 1 173 ? 15.002 7.736 8.015 1.00 64.19 173 SER A CA 1
ATOM 1442 C C . SER A 1 173 ? 15.287 6.331 7.478 1.00 64.19 173 SER A C 1
ATOM 1444 O O . SER A 1 173 ? 15.902 6.184 6.425 1.00 64.19 173 SER A O 1
ATOM 1446 N N . LYS A 1 174 ? 14.792 5.281 8.148 1.00 67.56 174 LYS A N 1
ATOM 1447 C CA . LYS A 1 174 ? 14.859 3.892 7.659 1.00 67.56 174 LYS A CA 1
ATOM 1448 C C . LYS A 1 174 ? 14.105 3.667 6.343 1.00 67.56 174 LYS A C 1
ATOM 1450 O O . LYS A 1 174 ? 14.346 2.669 5.673 1.00 67.56 174 LYS A O 1
ATOM 1455 N N . TYR A 1 175 ? 13.207 4.580 5.976 1.00 67.56 175 TYR A N 1
ATOM 1456 C CA . TYR A 1 175 ? 12.537 4.600 4.681 1.00 67.56 175 TYR A CA 1
ATOM 1457 C C . TYR A 1 175 ? 13.222 5.539 3.683 1.00 67.56 175 TYR A C 1
ATOM 1459 O O . TYR A 1 175 ? 12.687 5.730 2.602 1.00 67.56 175 TYR A O 1
ATOM 1467 N N . GLY A 1 176 ? 14.381 6.121 4.005 1.00 62.25 176 GLY A N 1
ATOM 1468 C CA . GLY A 1 176 ? 15.170 6.973 3.113 1.00 62.25 176 GLY A CA 1
ATOM 1469 C C . GLY A 1 176 ? 15.132 8.464 3.471 1.00 62.25 176 GLY A C 1
ATOM 1470 O O . GLY A 1 176 ? 14.839 8.827 4.610 1.00 62.25 176 GLY A O 1
ATOM 1471 N N . LYS A 1 177 ? 15.458 9.343 2.515 1.00 63.81 177 LYS A N 1
ATOM 1472 C CA . LYS A 1 177 ? 15.562 10.795 2.760 1.00 63.81 177 LYS A CA 1
ATOM 1473 C C . LYS A 1 177 ? 14.172 11.425 2.937 1.00 63.81 177 LYS A C 1
ATOM 1475 O O . LYS A 1 177 ? 13.232 11.098 2.216 1.00 63.81 177 LYS A O 1
ATOM 1480 N N . SER A 1 178 ? 14.048 12.344 3.895 1.00 54.78 178 SER A N 1
ATOM 1481 C CA . SER A 1 178 ? 12.832 13.126 4.155 1.00 54.78 178 SER A CA 1
ATOM 1482 C C . SER A 1 178 ? 13.211 14.591 4.384 1.00 54.78 178 SER A C 1
ATOM 1484 O O . SER A 1 178 ? 13.718 14.944 5.447 1.00 54.78 178 SER A O 1
ATOM 1486 N N . GLY A 1 179 ? 13.011 15.446 3.381 1.00 54.06 179 GLY A N 1
ATOM 1487 C CA . GLY A 1 179 ? 13.222 16.887 3.517 1.00 54.06 179 GLY A CA 1
ATOM 1488 C C . GLY A 1 179 ? 11.906 17.601 3.810 1.00 54.06 179 GLY A C 1
ATOM 1489 O O . GLY A 1 179 ? 10.972 17.499 3.020 1.00 54.06 179 GLY A O 1
ATOM 1490 N N . SER A 1 180 ? 11.836 18.377 4.894 1.00 51.69 180 SER A N 1
ATOM 1491 C CA . SER A 1 180 ? 10.687 19.250 5.207 1.00 51.69 180 SER A CA 1
ATOM 1492 C C . SER A 1 180 ? 10.386 20.269 4.093 1.00 51.69 180 SER A C 1
ATOM 1494 O O . SER A 1 180 ? 9.256 20.733 3.951 1.00 51.69 180 SER A O 1
ATOM 1496 N N . SER A 1 181 ? 11.377 20.575 3.249 1.00 57.31 181 SER A N 1
ATOM 1497 C CA . SER A 1 181 ? 11.252 21.427 2.062 1.00 57.31 181 SER A CA 1
ATOM 1498 C C . SER A 1 181 ? 10.363 20.843 0.955 1.00 57.31 181 SER A C 1
ATOM 1500 O O . SER A 1 181 ? 9.859 21.612 0.137 1.00 57.31 181 SER A O 1
ATOM 1502 N N . LEU A 1 182 ? 10.122 19.524 0.939 1.00 54.84 182 LEU A N 1
ATOM 1503 C CA . LEU A 1 182 ? 9.274 18.858 -0.059 1.00 54.84 182 LEU A CA 1
ATOM 1504 C C . LEU A 1 182 ? 7.777 19.163 0.123 1.00 54.84 182 LEU A C 1
ATOM 1506 O O . LEU A 1 182 ? 7.018 19.049 -0.835 1.00 54.84 182 LEU A O 1
ATOM 1510 N N . PHE A 1 183 ? 7.359 19.610 1.313 1.00 54.50 183 PHE A N 1
ATOM 1511 C CA . PHE A 1 183 ? 5.952 19.884 1.646 1.00 54.50 183 PHE A CA 1
ATOM 1512 C C . PHE A 1 183 ? 5.595 21.372 1.672 1.00 54.50 183 PHE A C 1
ATOM 1514 O O . PHE A 1 183 ? 4.575 21.759 2.246 1.00 54.50 183 PHE A O 1
ATOM 1521 N N . ARG A 1 184 ? 6.417 22.238 1.068 1.00 48.03 184 ARG A N 1
ATOM 1522 C CA . ARG A 1 184 ? 6.050 23.650 0.907 1.00 48.03 184 ARG A CA 1
ATOM 1523 C C . ARG A 1 184 ? 4.931 23.769 -0.138 1.00 48.03 184 ARG A C 1
ATOM 1525 O O . ARG A 1 184 ? 5.206 23.773 -1.334 1.00 48.03 184 ARG A O 1
ATOM 1532 N N . GLY A 1 185 ? 3.679 23.853 0.321 1.00 52.97 185 GLY A N 1
ATOM 1533 C CA . GLY A 1 185 ? 2.503 24.153 -0.507 1.00 52.97 185 GLY A CA 1
ATOM 1534 C C . GLY A 1 185 ? 1.217 23.426 -0.083 1.00 52.97 185 GLY A C 1
ATOM 1535 O O . GLY A 1 185 ? 1.256 22.342 0.496 1.00 52.97 185 GLY A O 1
ATOM 1536 N N . GLN A 1 186 ? 0.059 24.017 -0.399 1.00 48.91 186 GLN A N 1
ATOM 1537 C CA . GLN A 1 186 ? -1.274 23.492 -0.051 1.00 48.91 186 GLN A CA 1
ATOM 1538 C C . GLN A 1 186 ? -1.585 22.142 -0.736 1.00 48.91 186 GLN A C 1
ATOM 1540 O O . GLN A 1 186 ? -2.187 21.261 -0.126 1.00 48.91 186 GLN A O 1
ATOM 1545 N N . LEU A 1 187 ? -1.143 21.965 -1.987 1.00 52.91 187 LEU A N 1
ATOM 1546 C CA . LEU A 1 187 ? -1.385 20.768 -2.806 1.00 52.91 187 LEU A CA 1
ATOM 1547 C C . LEU A 1 187 ? -0.709 19.514 -2.232 1.00 52.91 187 LEU A C 1
ATOM 1549 O O . LEU A 1 187 ? -1.392 18.535 -1.942 1.00 52.91 187 LEU A O 1
ATOM 1553 N N . ALA A 1 188 ? 0.593 19.587 -1.940 1.00 56.16 188 ALA A N 1
ATOM 1554 C CA . ALA A 1 188 ? 1.346 18.474 -1.352 1.00 56.16 188 ALA A CA 1
ATOM 1555 C C . ALA A 1 188 ? 0.775 18.034 0.011 1.00 56.16 188 ALA A C 1
ATOM 1557 O O . ALA A 1 188 ? 0.790 16.852 0.356 1.00 56.16 188 ALA A O 1
ATOM 1558 N N . LYS A 1 189 ? 0.222 18.983 0.781 1.00 58.47 189 LYS A N 1
ATOM 1559 C CA . LYS A 1 189 ? -0.478 18.700 2.039 1.00 58.47 189 LYS A CA 1
ATOM 1560 C C . LYS A 1 189 ? -1.776 17.924 1.795 1.00 58.47 189 LYS A C 1
ATOM 1562 O O . LYS A 1 189 ? -2.015 16.941 2.485 1.00 58.47 189 LYS A O 1
ATOM 1567 N N . ASN A 1 190 ? -2.592 18.320 0.818 1.00 60.38 190 ASN A N 1
ATOM 1568 C CA . ASN A 1 190 ? -3.855 17.643 0.500 1.00 60.38 190 ASN A CA 1
ATOM 1569 C C . ASN A 1 190 ? -3.646 16.224 -0.058 1.00 60.38 190 ASN A C 1
ATOM 1571 O O . ASN A 1 190 ? -4.362 15.297 0.327 1.00 60.38 190 ASN A O 1
ATOM 1575 N N . GLU A 1 191 ? -2.641 16.025 -0.909 1.00 60.66 191 GLU A N 1
ATOM 1576 C CA . GLU A 1 191 ? -2.303 14.705 -1.458 1.00 60.66 191 GLU A CA 1
ATOM 1577 C C . GLU A 1 191 ? -1.790 13.760 -0.367 1.00 60.66 191 GLU A C 1
ATOM 1579 O O . GLU A 1 191 ? -2.252 12.622 -0.253 1.00 60.66 191 GLU A O 1
ATOM 1584 N N . LEU A 1 192 ? -0.908 14.250 0.511 1.00 61.41 192 LEU A N 1
ATOM 1585 C CA . LEU A 1 192 ? -0.451 13.491 1.671 1.00 61.41 192 LEU A CA 1
ATOM 1586 C C . LEU A 1 192 ? -1.612 13.123 2.598 1.00 61.41 192 LEU A C 1
ATOM 1588 O O . LEU A 1 192 ? -1.733 11.972 3.017 1.00 61.41 192 LEU A O 1
ATOM 1592 N N . LEU A 1 193 ? -2.483 14.089 2.893 1.00 61.09 193 LEU A N 1
ATOM 1593 C CA . LEU A 1 193 ? -3.687 13.871 3.685 1.00 61.09 193 LEU A CA 1
ATOM 1594 C C . LEU A 1 193 ? -4.577 12.792 3.059 1.00 61.09 193 LEU A C 1
ATOM 1596 O O . LEU A 1 193 ? -5.179 12.022 3.800 1.00 61.09 193 LEU A O 1
ATOM 1600 N N . THR A 1 194 ? -4.626 12.691 1.732 1.00 62.12 194 THR A N 1
ATOM 1601 C CA . THR A 1 194 ? -5.406 11.659 1.039 1.00 62.12 194 THR A CA 1
ATOM 1602 C C . THR A 1 194 ? -4.739 10.279 1.091 1.00 62.12 194 THR A C 1
ATOM 1604 O O . THR A 1 194 ? -5.422 9.270 1.279 1.00 62.12 194 THR A O 1
ATOM 1607 N N . ILE A 1 195 ? -3.405 10.197 1.000 1.00 60.97 195 ILE A N 1
ATOM 1608 C CA . ILE A 1 195 ? -2.670 8.934 1.215 1.00 60.97 195 ILE A CA 1
ATOM 1609 C C . ILE A 1 195 ? -2.906 8.412 2.633 1.00 60.97 195 ILE A C 1
ATOM 1611 O O . ILE A 1 195 ? -3.208 7.231 2.824 1.00 60.97 195 ILE A O 1
ATOM 1615 N N . VAL A 1 196 ? -2.785 9.298 3.623 1.00 60.28 196 VAL A N 1
ATOM 1616 C CA . VAL A 1 196 ? -3.029 8.979 5.032 1.00 60.28 196 VAL A CA 1
ATOM 1617 C C . VAL A 1 196 ? -4.462 8.489 5.218 1.00 60.28 196 VAL A C 1
ATOM 1619 O O . VAL A 1 196 ? -4.668 7.482 5.883 1.00 60.28 196 VAL A O 1
ATOM 1622 N N . ASP A 1 197 ? -5.442 9.108 4.563 1.00 61.00 197 ASP A N 1
ATOM 1623 C CA . ASP A 1 197 ? -6.845 8.693 4.663 1.00 61.00 197 ASP A CA 1
ATOM 1624 C C . ASP A 1 197 ? -7.102 7.290 4.103 1.00 61.00 197 ASP A C 1
ATOM 1626 O O . ASP A 1 197 ? -7.787 6.458 4.717 1.00 61.00 197 ASP A O 1
ATOM 1630 N N . ASN A 1 198 ? -6.505 6.996 2.946 1.00 58.38 198 ASN A N 1
ATOM 1631 C CA . ASN A 1 198 ? -6.555 5.671 2.335 1.00 58.38 198 ASN A CA 1
ATOM 1632 C C . ASN A 1 198 ? -5.902 4.604 3.226 1.00 58.38 198 ASN A C 1
ATOM 1634 O O . ASN A 1 198 ? -6.357 3.450 3.274 1.00 58.38 198 ASN A O 1
ATOM 1638 N N . PHE A 1 199 ? -4.855 4.995 3.949 1.00 63.69 199 PHE A N 1
ATOM 1639 C CA . PHE A 1 199 ? -4.135 4.139 4.872 1.00 63.69 199 PHE A CA 1
ATOM 1640 C C . PHE A 1 199 ? -4.877 3.898 6.176 1.00 63.69 199 PHE A C 1
ATOM 1642 O O . PHE A 1 199 ? -5.008 2.745 6.570 1.00 63.69 199 PHE A O 1
ATOM 1649 N N . SER A 1 200 ? -5.394 4.950 6.810 1.00 62.50 200 SER A N 1
ATOM 1650 C CA . SER A 1 200 ? -6.180 4.876 8.039 1.00 62.50 200 SER A CA 1
ATOM 1651 C C . SER A 1 200 ? -7.275 3.822 7.898 1.00 62.50 200 SER A C 1
ATOM 1653 O O . SER A 1 200 ? -7.346 2.894 8.695 1.00 62.50 200 SER A O 1
ATOM 1655 N N . SER A 1 201 ? -8.024 3.846 6.795 1.00 61.91 201 SER A N 1
ATOM 1656 C CA . SER A 1 201 ? -9.024 2.810 6.503 1.00 61.91 201 SER A CA 1
ATOM 1657 C C . SER A 1 201 ? -8.433 1.391 6.434 1.00 61.91 201 SER A C 1
ATOM 1659 O O . SER A 1 201 ? -8.992 0.455 7.001 1.00 61.91 201 SER A O 1
ATOM 1661 N N . SER A 1 202 ? -7.294 1.217 5.756 1.00 65.38 202 SER A N 1
ATOM 1662 C CA . SER A 1 202 ? -6.613 -0.084 5.626 1.00 65.38 202 SER A CA 1
ATOM 1663 C C . SER A 1 202 ? -6.074 -0.590 6.969 1.00 65.38 202 SER A C 1
ATOM 1665 O O . SER A 1 202 ? -6.144 -1.784 7.253 1.00 65.38 202 SER A O 1
ATOM 1667 N N . TYR A 1 203 ? -5.599 0.322 7.816 1.00 72.06 203 TYR A N 1
ATOM 1668 C CA . TYR A 1 203 ? -5.165 0.050 9.177 1.00 72.06 203 TYR A CA 1
ATOM 1669 C C . TYR A 1 203 ? -6.316 -0.462 10.046 1.00 72.06 203 TYR A C 1
ATOM 1671 O O . TYR A 1 203 ? -6.177 -1.507 10.673 1.00 72.06 203 TYR A O 1
ATOM 1679 N N . PHE A 1 204 ? -7.477 0.195 10.035 1.00 67.06 204 PHE A N 1
ATOM 1680 C CA . PHE A 1 204 ? -8.625 -0.256 10.830 1.00 67.06 204 PHE A CA 1
ATOM 1681 C C . PHE A 1 204 ? -9.175 -1.596 10.368 1.00 67.06 204 PHE A C 1
ATOM 1683 O O . PHE A 1 204 ? -9.471 -2.456 11.195 1.00 67.06 204 PHE A O 1
ATOM 1690 N N . MET A 1 205 ? -9.237 -1.816 9.054 1.00 67.50 205 MET A N 1
ATOM 1691 C CA . MET A 1 205 ? -9.564 -3.134 8.509 1.00 67.50 205 MET A CA 1
ATOM 1692 C C . MET A 1 205 ? -8.550 -4.193 8.952 1.00 67.50 205 MET A C 1
ATOM 1694 O O . MET A 1 205 ? -8.917 -5.337 9.216 1.00 67.50 205 MET A O 1
ATOM 1698 N N . CYS A 1 206 ? -7.276 -3.814 9.060 1.00 72.38 206 CYS A N 1
ATOM 1699 C CA . CYS A 1 206 ? -6.240 -4.690 9.572 1.00 72.38 206 CYS A CA 1
ATOM 1700 C C . CYS A 1 206 ? -6.409 -4.986 11.066 1.00 72.38 206 CYS A C 1
ATOM 1702 O O . CYS A 1 206 ? -6.358 -6.155 11.426 1.00 72.38 206 CYS A O 1
ATOM 1704 N N . ILE A 1 207 ? -6.619 -3.981 11.922 1.00 68.06 207 ILE A N 1
ATOM 1705 C CA . ILE A 1 207 ? -6.902 -4.175 13.355 1.00 68.06 207 ILE A CA 1
ATOM 1706 C C . ILE A 1 207 ? -8.089 -5.119 13.527 1.00 68.06 207 ILE A C 1
ATOM 1708 O O . ILE A 1 207 ? -7.993 -6.108 14.247 1.00 68.06 207 ILE A O 1
ATOM 1712 N N . TRP A 1 208 ? -9.180 -4.846 12.805 1.00 66.00 208 TRP A N 1
ATOM 1713 C CA . TRP A 1 208 ? -10.392 -5.658 12.834 1.00 66.00 208 TRP A CA 1
ATOM 1714 C C . TRP A 1 208 ? -10.079 -7.123 12.539 1.00 66.00 208 TRP A C 1
ATOM 1716 O O . TRP A 1 208 ? -10.567 -8.025 13.219 1.00 66.00 208 TRP A O 1
ATOM 1726 N N . LYS A 1 209 ? -9.295 -7.367 11.485 1.00 68.81 209 LYS A N 1
ATOM 1727 C CA . LYS A 1 209 ? -8.980 -8.719 11.026 1.00 68.81 209 LYS A CA 1
ATOM 1728 C C . LYS A 1 209 ? -7.905 -9.400 11.882 1.00 68.81 209 LYS A C 1
ATOM 1730 O O . LYS A 1 209 ? -7.892 -10.626 11.946 1.00 68.81 209 LYS A O 1
ATOM 1735 N N . TYR A 1 210 ? -7.024 -8.628 12.517 1.00 78.12 210 TYR A N 1
ATOM 1736 C CA . TYR A 1 210 ? -5.835 -9.103 13.225 1.00 78.12 210 TYR A CA 1
ATOM 1737 C C . TYR A 1 210 ? -5.603 -8.313 14.532 1.00 78.12 210 TYR A C 1
ATOM 1739 O O . TYR A 1 210 ? -4.777 -7.390 14.558 1.00 78.12 210 TYR A O 1
ATOM 1747 N N . PRO A 1 211 ? -6.270 -8.686 15.641 1.00 75.12 211 PRO A N 1
ATOM 1748 C CA . PRO A 1 211 ? -6.118 -8.027 16.946 1.00 75.12 211 PRO A CA 1
ATOM 1749 C C . PRO A 1 211 ? -4.673 -8.006 17.484 1.00 75.12 211 PRO A C 1
ATOM 1751 O O . PRO A 1 211 ? -4.300 -7.169 18.303 1.00 75.12 211 PRO A O 1
ATOM 1754 N N . GLU A 1 212 ? -3.810 -8.922 17.039 1.00 82.50 212 GLU A N 1
ATOM 1755 C CA . GLU A 1 212 ? -2.368 -8.914 17.321 1.00 82.50 212 GLU A CA 1
ATOM 1756 C C . GLU A 1 212 ? -1.706 -7.605 16.882 1.00 82.50 212 GLU A C 1
ATOM 1758 O O . GLU A 1 212 ? -0.860 -7.069 17.598 1.00 82.50 212 GLU A O 1
ATOM 1763 N N . VAL A 1 213 ? -2.089 -7.088 15.712 1.00 85.06 213 VAL A N 1
ATOM 1764 C CA . VAL A 1 213 ? -1.506 -5.872 15.133 1.00 85.06 213 VAL A CA 1
ATOM 1765 C C . VAL A 1 213 ? -1.829 -4.668 16.009 1.00 85.06 213 VAL A C 1
ATOM 1767 O O . VAL A 1 213 ? -0.934 -3.894 16.343 1.00 85.06 213 VAL A O 1
ATOM 1770 N N . GLU A 1 214 ? -3.079 -4.558 16.455 1.00 81.50 214 GLU A N 1
ATOM 1771 C CA . GLU A 1 214 ? -3.514 -3.525 17.397 1.00 81.50 214 GLU A CA 1
ATOM 1772 C C . GLU A 1 214 ? -2.723 -3.589 18.704 1.00 81.50 214 GLU A C 1
ATOM 1774 O O . GLU A 1 214 ? -2.161 -2.587 19.147 1.00 81.50 214 GLU A O 1
ATOM 1779 N N . ARG A 1 215 ? -2.595 -4.786 19.293 1.00 81.62 215 ARG A N 1
ATOM 1780 C CA . ARG A 1 215 ? -1.839 -4.982 20.539 1.00 81.62 215 ARG A CA 1
ATOM 1781 C C . ARG A 1 215 ? -0.395 -4.498 20.420 1.00 81.62 215 ARG A C 1
ATOM 1783 O O . ARG A 1 215 ? 0.114 -3.881 21.356 1.00 81.62 215 ARG A O 1
ATOM 1790 N N . TYR A 1 216 ? 0.279 -4.767 19.302 1.00 88.62 216 TYR A N 1
ATOM 1791 C CA . TYR A 1 216 ? 1.638 -4.266 19.076 1.00 88.62 216 TYR A CA 1
ATOM 1792 C C . TYR A 1 216 ? 1.671 -2.755 18.836 1.00 88.62 216 TYR A C 1
ATOM 1794 O O . TYR A 1 216 ? 2.548 -2.080 19.379 1.00 88.62 216 TYR A O 1
ATOM 1802 N N . PHE A 1 217 ? 0.715 -2.215 18.080 1.00 84.00 217 PHE A N 1
ATOM 1803 C CA . PHE A 1 217 ? 0.634 -0.785 17.788 1.00 84.00 217 PHE A CA 1
ATOM 1804 C C . PHE A 1 217 ? 0.422 0.034 19.064 1.00 84.00 217 PHE A C 1
ATOM 1806 O O . PHE A 1 217 ? 1.182 0.958 19.335 1.00 84.00 217 PHE A O 1
ATOM 1813 N N . LEU A 1 218 ? -0.531 -0.359 19.913 1.00 78.38 218 LEU A N 1
ATOM 1814 C CA . LEU A 1 218 ? -0.808 0.312 21.188 1.00 78.38 218 LEU A CA 1
ATOM 1815 C C . LEU A 1 218 ? 0.327 0.164 22.204 1.00 78.38 218 LEU A C 1
ATOM 1817 O O . LEU A 1 218 ? 0.435 0.957 23.138 1.00 78.38 218 LEU A O 1
ATOM 1821 N N . LYS A 1 219 ? 1.200 -0.837 22.042 1.00 83.75 219 LYS A N 1
ATOM 1822 C CA . LYS A 1 219 ? 2.424 -0.982 22.843 1.00 83.75 219 LYS A CA 1
ATOM 1823 C C . LYS A 1 219 ? 3.567 -0.087 22.359 1.00 83.75 219 LYS A C 1
ATOM 1825 O O . LYS A 1 219 ? 4.515 0.103 23.121 1.00 83.75 219 LYS A O 1
ATOM 1830 N N . ASN A 1 220 ? 3.485 0.485 21.157 1.00 85.44 220 ASN A N 1
ATOM 1831 C CA . ASN A 1 220 ? 4.511 1.374 20.622 1.00 85.44 220 ASN A CA 1
ATOM 1832 C C . ASN A 1 220 ? 4.604 2.665 21.459 1.00 85.44 220 ASN A C 1
ATOM 1834 O O . ASN A 1 220 ? 3.608 3.354 21.674 1.00 85.44 220 ASN A O 1
ATOM 1838 N N . LYS A 1 221 ? 5.814 2.997 21.930 1.00 84.50 221 LYS A N 1
ATOM 1839 C CA . LYS A 1 221 ? 6.064 4.138 22.828 1.00 84.50 221 LYS A CA 1
ATOM 1840 C C . LYS A 1 221 ? 5.608 5.472 22.225 1.00 84.50 221 LYS A C 1
ATOM 1842 O O . LYS A 1 221 ? 4.868 6.196 22.881 1.00 84.50 221 LYS A O 1
ATOM 1847 N N . LYS A 1 222 ? 5.978 5.749 20.970 1.00 80.25 222 LYS A N 1
ATOM 1848 C CA . LYS A 1 222 ? 5.614 6.997 20.280 1.00 80.25 222 LYS A CA 1
ATOM 1849 C C . LYS A 1 222 ? 4.104 7.115 20.098 1.00 80.25 222 LYS A C 1
ATOM 1851 O O . LYS A 1 222 ? 3.531 8.178 20.289 1.00 80.25 222 LYS A O 1
ATOM 1856 N N . ILE A 1 223 ? 3.445 6.001 19.783 1.00 78.75 223 ILE A N 1
ATOM 1857 C CA . ILE A 1 223 ? 1.984 5.962 19.675 1.00 78.75 223 ILE A CA 1
ATOM 1858 C C . ILE A 1 223 ? 1.327 6.240 21.020 1.00 78.75 223 ILE A C 1
ATOM 1860 O O . ILE A 1 223 ? 0.410 7.049 21.075 1.00 78.75 223 ILE A O 1
ATOM 1864 N N . LYS A 1 224 ? 1.806 5.640 22.115 1.00 78.12 224 LYS A N 1
ATOM 1865 C CA . LYS A 1 224 ? 1.290 5.951 23.456 1.00 78.12 224 LYS A CA 1
ATOM 1866 C C . LYS A 1 224 ? 1.433 7.429 23.802 1.00 78.12 224 LYS A C 1
ATOM 1868 O O . LYS A 1 224 ? 0.524 7.984 24.405 1.00 78.12 224 LYS A O 1
ATOM 1873 N N . GLU A 1 225 ? 2.553 8.049 23.446 1.00 78.62 225 GLU A N 1
ATOM 1874 C CA . GLU A 1 225 ? 2.780 9.482 23.658 1.00 78.62 225 GLU A CA 1
ATOM 1875 C C . GLU A 1 225 ? 1.778 10.325 22.858 1.00 78.62 225 GLU A C 1
ATOM 1877 O O . GLU A 1 225 ? 1.115 11.183 23.435 1.00 78.62 225 GLU A O 1
ATOM 1882 N N . ILE A 1 226 ? 1.579 10.015 21.572 1.00 75.38 226 ILE A N 1
ATOM 1883 C CA . ILE A 1 226 ? 0.603 10.714 20.722 1.00 75.38 226 ILE A CA 1
ATOM 1884 C C . ILE A 1 226 ? -0.832 10.521 21.233 1.00 75.38 226 ILE A C 1
ATOM 1886 O O . ILE A 1 226 ? -1.592 11.480 21.300 1.00 75.38 226 ILE A O 1
ATOM 1890 N N . LEU A 1 227 ? -1.209 9.302 21.626 1.00 71.50 227 LEU A N 1
ATOM 1891 C CA . LEU A 1 227 ? -2.553 9.002 22.132 1.00 71.50 227 LEU A CA 1
ATOM 1892 C C . LEU A 1 227 ? -2.843 9.649 23.495 1.00 71.50 227 LEU A C 1
ATOM 1894 O O . LEU A 1 227 ? -4.006 9.817 23.847 1.00 71.50 227 LEU A O 1
ATOM 1898 N N . ARG A 1 228 ? -1.807 9.997 24.267 1.00 72.50 228 ARG A N 1
ATOM 1899 C CA . ARG A 1 228 ? -1.926 10.723 25.543 1.00 72.50 228 ARG A CA 1
ATOM 1900 C C . ARG A 1 228 ? -1.951 12.239 25.370 1.00 72.50 228 ARG A C 1
ATOM 1902 O O . ARG A 1 228 ? -2.238 12.941 26.337 1.00 72.50 228 ARG A O 1
ATOM 1909 N N . ALA A 1 229 ? -1.628 12.753 24.184 1.00 67.12 229 ALA A N 1
ATOM 1910 C CA . ALA A 1 229 ? -1.651 14.183 23.933 1.00 67.12 229 ALA A CA 1
ATOM 1911 C C . ALA A 1 229 ? -3.101 14.691 23.977 1.00 67.12 229 ALA A C 1
ATOM 1913 O O . ALA A 1 229 ? -3.941 14.277 23.181 1.00 67.12 229 ALA A O 1
ATOM 1914 N N . SER A 1 230 ? -3.387 15.606 24.904 1.00 55.69 230 SER A N 1
ATOM 1915 C CA . SER A 1 230 ? -4.724 16.178 25.116 1.00 55.69 230 SER A CA 1
ATOM 1916 C C . SER A 1 230 ? -5.197 17.066 23.960 1.00 55.69 230 SER A C 1
ATOM 1918 O O . SER A 1 230 ? -6.397 17.188 23.739 1.00 55.69 230 SER A O 1
ATOM 1920 N N . ASN A 1 231 ? -4.267 17.638 23.186 1.00 61.28 231 ASN A N 1
ATOM 1921 C CA . ASN A 1 231 ? -4.559 18.559 22.088 1.00 61.28 231 ASN A CA 1
ATOM 1922 C C . ASN A 1 231 ? -4.075 18.000 20.745 1.00 61.28 231 ASN A C 1
ATOM 1924 O O . ASN A 1 231 ? -2.968 18.286 20.279 1.00 61.28 231 ASN A O 1
ATOM 1928 N N . ALA A 1 232 ? -4.930 17.214 20.095 1.00 61.84 232 ALA A N 1
ATOM 1929 C CA . ALA A 1 232 ? -4.702 16.771 18.728 1.00 61.84 232 ALA A CA 1
ATOM 1930 C C . ALA A 1 232 ? -4.825 17.947 17.744 1.00 61.84 232 ALA A C 1
ATOM 1932 O O . ALA A 1 232 ? -5.871 18.580 17.640 1.00 61.84 232 ALA A O 1
ATOM 1933 N N . LYS A 1 233 ? -3.772 18.210 16.959 1.00 63.66 233 LYS A N 1
ATOM 1934 C CA . LYS A 1 233 ? -3.761 19.307 15.969 1.00 63.66 233 LYS A CA 1
ATOM 1935 C C . LYS A 1 233 ? -4.697 19.078 14.774 1.00 63.66 233 LYS A C 1
ATOM 1937 O O . LYS A 1 233 ? -5.012 20.025 14.061 1.00 63.66 233 LYS A O 1
ATOM 1942 N N . SER A 1 234 ? -5.117 17.837 14.515 1.00 67.75 234 SER A N 1
ATOM 1943 C CA . SER A 1 234 ? -6.007 17.501 13.399 1.00 67.75 234 SER A CA 1
ATOM 1944 C C . SER A 1 234 ? -7.260 16.767 13.878 1.00 67.75 234 SER A C 1
ATOM 1946 O O . SER A 1 234 ? -7.180 15.869 14.718 1.00 67.75 234 SER A O 1
ATOM 1948 N N . LYS A 1 235 ? -8.418 17.082 13.273 1.00 71.12 235 LYS A N 1
ATOM 1949 C CA . LYS A 1 235 ? -9.690 16.371 13.528 1.00 71.12 235 LYS A CA 1
ATOM 1950 C C . LYS A 1 235 ? -9.575 14.857 13.307 1.00 71.12 235 LYS A C 1
ATOM 1952 O O . LYS A 1 235 ? -10.307 14.092 13.917 1.00 71.12 235 LYS A O 1
ATOM 1957 N N . ARG A 1 236 ? -8.664 14.410 12.434 1.00 68.81 236 ARG A N 1
ATOM 1958 C CA . ARG A 1 236 ? -8.438 12.984 12.146 1.00 68.81 236 ARG A CA 1
ATOM 1959 C C . ARG A 1 236 ? -7.679 12.282 13.264 1.00 68.81 236 ARG A C 1
ATOM 1961 O O . ARG A 1 236 ? -8.063 11.183 13.647 1.00 68.81 236 ARG A O 1
ATOM 1968 N N . LEU A 1 237 ? -6.637 12.926 13.790 1.00 68.88 237 LEU A N 1
ATOM 1969 C CA . LEU A 1 237 ? -5.922 12.446 14.968 1.00 68.88 237 LEU A CA 1
ATOM 1970 C C . LEU A 1 237 ? -6.869 12.388 16.171 1.00 68.88 237 LEU A C 1
ATOM 1972 O O . LEU A 1 237 ? -6.906 11.379 16.867 1.00 68.88 237 LEU A O 1
ATOM 1976 N N . GLN A 1 238 ? -7.682 13.429 16.354 1.00 75.81 238 GLN A N 1
ATOM 1977 C CA . GLN A 1 238 ? -8.690 13.469 17.409 1.00 75.81 238 GLN A CA 1
ATOM 1978 C C . GLN A 1 238 ? -9.702 12.319 17.275 1.00 75.81 238 GLN A C 1
ATOM 1980 O O . GLN A 1 238 ? -9.924 11.590 18.239 1.00 75.81 238 GLN A O 1
ATOM 1985 N N . ALA A 1 239 ? -10.222 12.073 16.067 1.00 77.31 239 ALA A N 1
ATOM 1986 C CA . ALA A 1 239 ? -11.115 10.945 15.809 1.00 77.31 239 ALA A CA 1
ATOM 1987 C C . ALA A 1 239 ? -10.463 9.599 16.128 1.00 77.31 239 ALA A C 1
ATOM 1989 O O . ALA A 1 239 ? -11.100 8.735 16.716 1.00 77.31 239 ALA A O 1
ATOM 1990 N N . LEU A 1 240 ? -9.191 9.401 15.779 1.00 74.38 240 LEU A N 1
ATOM 1991 C CA . LEU A 1 240 ? -8.502 8.163 16.130 1.00 74.38 240 LEU A CA 1
ATOM 1992 C C . LEU A 1 240 ? -8.333 8.009 17.647 1.00 74.38 240 LEU A C 1
ATOM 1994 O O . LEU A 1 240 ? -8.537 6.914 18.161 1.00 74.38 240 LEU A O 1
ATOM 1998 N N . ILE A 1 241 ? -7.968 9.074 18.362 1.00 73.62 241 ILE A N 1
ATOM 1999 C CA . ILE A 1 241 ? -7.817 9.047 19.824 1.00 73.62 241 ILE A CA 1
ATOM 2000 C C . ILE A 1 241 ? -9.154 8.710 20.494 1.00 73.62 241 ILE A C 1
ATOM 2002 O O . ILE A 1 241 ? -9.213 7.820 21.347 1.00 73.62 241 ILE A O 1
ATOM 2006 N N . GLU A 1 242 ? -10.235 9.370 20.077 1.00 81.62 242 GLU A N 1
ATOM 2007 C CA . GLU A 1 242 ? -11.576 9.124 20.607 1.00 81.62 242 GLU A CA 1
ATOM 2008 C C . GLU A 1 242 ? -12.068 7.718 20.248 1.00 81.62 242 GLU A C 1
ATOM 2010 O O . GLU A 1 242 ? -12.560 7.001 21.116 1.00 81.62 242 GLU A O 1
ATOM 2015 N N . PHE A 1 243 ? -11.852 7.263 19.011 1.00 79.56 243 PHE A N 1
ATOM 2016 C CA . PHE A 1 243 ? -12.144 5.889 18.608 1.00 79.56 243 PHE A CA 1
ATOM 2017 C C . PHE A 1 243 ? -11.363 4.877 19.451 1.00 79.56 243 PHE A C 1
ATOM 2019 O O . PHE A 1 243 ? -11.950 3.933 19.970 1.00 79.56 243 PHE A O 1
ATOM 2026 N N . ASN A 1 244 ? -10.056 5.072 19.633 1.00 7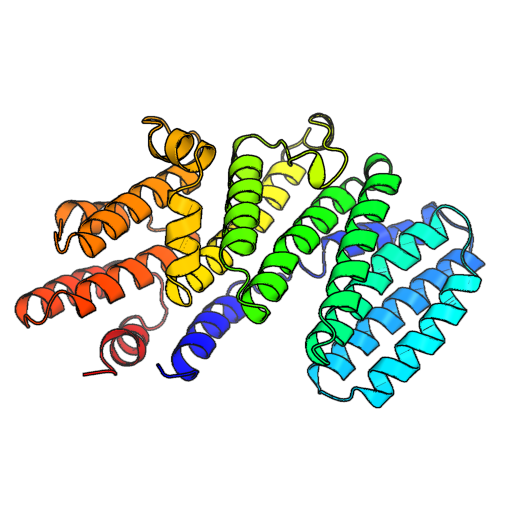4.88 244 ASN A N 1
ATOM 2027 C CA . ASN A 1 244 ? -9.224 4.180 20.435 1.00 74.88 244 ASN A CA 1
ATOM 2028 C C . ASN A 1 244 ? -9.664 4.156 21.907 1.00 74.88 244 ASN A C 1
ATOM 2030 O O . ASN A 1 244 ? -9.607 3.115 22.561 1.00 74.88 244 ASN A O 1
ATOM 2034 N N . THR A 1 245 ? -10.145 5.288 22.420 1.00 77.44 245 THR A N 1
ATOM 2035 C CA . THR A 1 245 ? -10.765 5.373 23.747 1.00 77.44 245 THR A CA 1
ATOM 2036 C C . THR A 1 245 ? -12.025 4.510 23.813 1.00 77.44 245 THR A C 1
ATOM 2038 O O . THR A 1 245 ? -12.129 3.666 24.702 1.00 77.44 245 THR A O 1
ATOM 2041 N N . VAL A 1 246 ? -12.936 4.633 22.836 1.00 78.44 246 VAL A N 1
ATOM 2042 C CA . VAL A 1 246 ? -14.127 3.765 22.723 1.00 78.44 246 VAL A CA 1
ATOM 2043 C C . VAL A 1 246 ? -13.727 2.284 22.669 1.00 78.44 246 VAL A C 1
ATOM 2045 O O . VAL A 1 246 ? -14.286 1.460 23.389 1.00 78.44 246 VAL A O 1
ATOM 2048 N N . GLN A 1 247 ? -12.744 1.939 21.836 1.00 73.62 247 GLN A N 1
ATOM 2049 C CA . GLN A 1 247 ? -12.243 0.571 21.666 1.00 73.62 247 GLN A CA 1
ATOM 2050 C C . GLN A 1 247 ? -11.657 -0.005 22.956 1.00 73.62 247 GLN A C 1
ATOM 2052 O O . GLN A 1 247 ? -11.968 -1.133 23.331 1.00 73.62 247 GLN A O 1
ATOM 2057 N N . THR A 1 248 ? -10.844 0.775 23.666 1.00 72.06 248 THR A N 1
ATOM 2058 C CA . THR A 1 248 ? -10.225 0.349 24.927 1.00 72.06 248 THR A CA 1
ATOM 2059 C C . THR A 1 248 ? -11.286 0.038 25.980 1.00 72.06 248 THR A C 1
ATOM 2061 O O . THR A 1 248 ? -11.189 -0.985 26.659 1.00 72.06 248 THR A O 1
ATOM 2064 N N . LEU A 1 249 ? -12.331 0.869 26.068 1.00 74.19 249 LEU A N 1
ATOM 2065 C CA . LEU A 1 249 ? -13.472 0.617 26.948 1.00 74.19 249 LEU A CA 1
ATOM 2066 C C . LEU A 1 249 ? -14.177 -0.696 26.574 1.00 74.19 249 LEU A C 1
ATOM 2068 O O . LEU A 1 249 ? -14.416 -1.531 27.448 1.00 74.19 249 LEU A O 1
ATOM 2072 N N . PHE A 1 250 ? -14.404 -0.950 25.279 1.00 72.12 250 PHE A N 1
ATOM 2073 C CA . PHE A 1 250 ? -14.969 -2.223 24.823 1.00 72.12 250 PHE A CA 1
ATOM 2074 C C . PHE A 1 250 ? -14.114 -3.435 25.207 1.00 72.12 250 PHE A C 1
ATOM 2076 O O . PHE A 1 250 ? -14.657 -4.428 25.691 1.00 72.12 250 PHE A O 1
ATOM 2083 N N . ILE A 1 251 ? -12.788 -3.364 25.053 1.00 68.19 251 ILE A N 1
ATOM 2084 C CA . ILE A 1 251 ? -11.868 -4.440 25.465 1.00 68.19 251 ILE A CA 1
ATOM 2085 C C . ILE A 1 251 ? -11.986 -4.710 26.972 1.00 68.19 251 ILE A C 1
ATOM 2087 O O . ILE A 1 251 ? -11.958 -5.862 27.405 1.00 68.19 251 ILE A O 1
ATOM 2091 N N . GLN A 1 252 ? -12.177 -3.660 27.771 1.00 71.06 252 GLN A N 1
ATOM 2092 C CA . GLN A 1 252 ? -12.401 -3.747 29.216 1.00 71.06 252 GLN A CA 1
ATOM 2093 C C . GLN A 1 252 ? -13.835 -4.164 29.589 1.00 71.06 252 GLN A C 1
ATOM 2095 O O . GLN A 1 252 ? -14.167 -4.205 30.772 1.00 71.06 252 GLN A O 1
ATOM 2100 N N . LYS A 1 253 ? -14.684 -4.489 28.603 1.00 68.88 253 LYS A N 1
ATOM 2101 C CA . LYS A 1 253 ? -16.118 -4.787 28.762 1.00 68.88 253 LYS A CA 1
ATOM 2102 C C . LYS A 1 253 ? -16.912 -3.650 29.422 1.00 68.88 253 LYS A C 1
ATOM 2104 O O . LYS A 1 253 ? -17.960 -3.891 30.015 1.00 68.88 253 LYS A O 1
ATOM 2109 N N . GLN A 1 254 ? -16.436 -2.414 29.303 1.00 73.81 254 GLN A N 1
ATOM 2110 C CA . GLN A 1 254 ? -17.120 -1.211 29.767 1.00 73.81 254 GLN A CA 1
ATOM 2111 C C . GLN A 1 254 ? -17.716 -0.483 28.561 1.00 73.81 254 GLN A C 1
ATOM 2113 O O . GLN A 1 254 ? -17.030 -0.230 27.575 1.00 73.81 254 GLN A O 1
ATOM 2118 N N . VAL A 1 255 ? -19.002 -0.139 28.615 1.00 70.88 255 VAL A N 1
ATOM 2119 C CA . VAL A 1 255 ? -19.666 0.590 27.526 1.00 70.88 255 VAL A CA 1
ATOM 2120 C C . VAL A 1 255 ? -20.043 1.982 28.010 1.00 70.88 255 VAL A C 1
ATOM 2122 O O . VAL A 1 255 ? -20.828 2.126 28.943 1.00 70.88 255 VAL A O 1
ATOM 2125 N N . ASN A 1 256 ? -19.511 3.013 27.350 1.00 78.06 256 ASN A N 1
ATOM 2126 C CA . ASN A 1 256 ? -19.900 4.402 27.578 1.00 78.06 256 ASN A CA 1
ATOM 2127 C C . ASN A 1 256 ? -20.687 4.930 26.369 1.00 78.06 256 ASN A C 1
ATOM 2129 O O . ASN A 1 256 ? -20.110 5.390 25.380 1.00 78.06 256 ASN A O 1
ATOM 2133 N N . PHE A 1 257 ? -22.017 4.864 26.457 1.00 73.50 257 PHE A N 1
ATOM 2134 C CA . PHE A 1 257 ? -22.914 5.288 25.378 1.00 73.50 257 PHE A CA 1
ATOM 2135 C C . PHE A 1 257 ? -22.801 6.774 25.049 1.00 73.50 257 PHE A C 1
ATOM 2137 O O . PHE A 1 257 ? -22.874 7.133 23.877 1.00 73.50 257 PHE A O 1
ATOM 2144 N N . ASN A 1 258 ? -22.559 7.636 26.038 1.00 74.31 258 ASN A N 1
ATOM 2145 C CA . ASN A 1 258 ? -22.401 9.073 25.803 1.00 74.31 258 ASN A CA 1
ATOM 2146 C C . ASN A 1 258 ? -21.180 9.366 24.928 1.00 74.31 258 ASN A C 1
ATOM 2148 O O . ASN A 1 258 ? -21.253 10.193 24.020 1.00 74.31 258 ASN A O 1
ATOM 2152 N N . LEU A 1 259 ? -20.076 8.650 25.153 1.00 80.31 259 LEU A N 1
ATOM 2153 C CA . LEU A 1 259 ? -18.854 8.806 24.366 1.00 80.31 259 LEU A CA 1
ATOM 2154 C C . LEU A 1 259 ? -19.050 8.301 22.927 1.00 80.31 259 LEU A C 1
ATOM 2156 O O . LEU A 1 259 ? -18.660 8.978 21.978 1.00 80.31 259 LEU A O 1
ATOM 2160 N N . ILE A 1 260 ? -19.750 7.175 22.752 1.00 79.50 260 ILE A N 1
ATOM 2161 C CA . ILE A 1 260 ? -20.137 6.651 21.431 1.00 79.50 260 ILE A CA 1
ATOM 2162 C C . ILE A 1 260 ? -21.054 7.640 20.696 1.00 79.50 260 ILE A C 1
ATOM 2164 O O . ILE A 1 260 ? -20.810 7.984 19.542 1.00 79.50 260 ILE A O 1
ATOM 2168 N N . LEU A 1 261 ? -22.089 8.148 21.363 1.00 76.12 261 LEU A N 1
ATOM 2169 C CA . LEU A 1 261 ? -23.018 9.127 20.800 1.00 76.12 261 LEU A CA 1
ATOM 2170 C C . LEU A 1 261 ? -22.313 10.417 20.379 1.00 76.12 261 LEU A C 1
ATOM 2172 O O . LEU A 1 261 ? -22.597 10.952 19.304 1.00 76.12 261 LEU A O 1
ATOM 2176 N N . ASN A 1 262 ? -21.396 10.911 21.210 1.00 81.44 262 ASN A N 1
ATOM 2177 C CA . ASN A 1 262 ? -20.602 12.092 20.899 1.00 81.44 262 ASN A CA 1
ATOM 2178 C C . ASN A 1 262 ? -19.683 11.841 19.705 1.00 81.44 262 ASN A C 1
ATOM 2180 O O . ASN A 1 262 ? -19.656 12.673 18.804 1.00 81.44 262 ASN A O 1
ATOM 2184 N N . PHE A 1 263 ? -19.045 10.673 19.611 1.00 85.00 263 PHE A N 1
ATOM 2185 C CA . PHE A 1 263 ? -18.248 10.305 18.441 1.00 85.00 263 PHE A CA 1
ATOM 2186 C C . PHE A 1 263 ? -19.064 10.410 17.141 1.00 85.00 263 PHE A C 1
ATOM 2188 O O . PHE A 1 263 ? -18.650 11.049 16.173 1.00 85.00 263 PHE A O 1
ATOM 2195 N N . PHE A 1 264 ? -20.274 9.845 17.123 1.00 79.50 264 PHE A N 1
ATOM 2196 C CA . PHE A 1 264 ? -21.150 9.883 15.946 1.00 79.50 264 PHE A CA 1
ATOM 2197 C C . PHE A 1 264 ? -21.635 11.299 15.608 1.00 79.50 264 PHE A C 1
ATOM 2199 O O . PHE A 1 264 ? -21.781 11.627 14.431 1.00 79.50 264 PHE A O 1
ATOM 2206 N N . LYS A 1 265 ? -21.873 12.143 16.622 1.00 77.88 265 LYS A N 1
ATOM 2207 C CA . LYS A 1 265 ? -22.255 13.555 16.446 1.00 77.88 265 LYS A CA 1
ATOM 2208 C C . LYS A 1 265 ? -21.102 14.410 15.920 1.00 77.88 265 LYS A C 1
ATOM 2210 O O . LYS A 1 265 ? -21.335 15.272 15.082 1.00 77.88 265 LYS A O 1
ATOM 2215 N N . THR A 1 266 ? -19.884 14.183 16.402 1.00 81.44 266 THR A N 1
ATOM 2216 C CA . THR A 1 266 ? -18.704 14.985 16.052 1.00 81.44 266 THR A CA 1
ATOM 2217 C C . THR A 1 266 ? -18.177 14.632 14.662 1.00 81.44 266 THR A C 1
ATOM 2219 O O . THR A 1 266 ? -17.799 15.512 13.888 1.00 81.44 266 THR A O 1
ATOM 2222 N N . TYR A 1 267 ? -18.181 13.346 14.308 1.00 80.12 267 TYR A N 1
ATOM 2223 C CA . TYR A 1 267 ? -17.528 12.836 13.103 1.00 80.12 267 TYR A CA 1
ATOM 2224 C C . TYR A 1 267 ? -18.525 12.483 11.994 1.00 80.12 267 TYR A C 1
ATOM 2226 O O . TYR A 1 267 ? -18.515 11.381 11.455 1.00 80.12 267 TYR A O 1
ATOM 2234 N N . THR A 1 268 ? -19.394 13.422 11.616 1.00 70.12 268 THR A N 1
ATOM 2235 C CA . THR A 1 268 ? -20.479 13.199 10.634 1.00 70.12 268 THR A CA 1
ATOM 2236 C C . THR A 1 268 ? -19.998 12.900 9.212 1.00 70.12 268 THR A C 1
ATOM 2238 O O . THR A 1 268 ? -20.707 12.253 8.444 1.00 70.12 268 THR A O 1
ATOM 2241 N N . HIS A 1 269 ? -18.785 13.319 8.856 1.00 71.00 269 HIS A N 1
ATOM 2242 C CA . HIS A 1 269 ? -18.235 13.141 7.514 1.00 71.00 269 HIS A CA 1
ATOM 2243 C C . HIS A 1 269 ? -17.996 11.660 7.165 1.00 71.00 269 HIS A C 1
ATOM 2245 O O . HIS A 1 269 ? -17.566 10.879 8.017 1.00 71.00 269 HIS A O 1
ATOM 2251 N N . TYR A 1 270 ? -18.196 11.291 5.894 1.00 63.41 270 TYR A N 1
ATOM 2252 C CA . TYR A 1 270 ? -18.106 9.899 5.418 1.00 63.41 270 TYR A CA 1
ATOM 2253 C C . TYR A 1 270 ? -16.730 9.256 5.647 1.00 63.41 270 TYR A C 1
ATOM 2255 O O . TYR A 1 270 ? -16.608 8.045 5.807 1.00 63.41 270 TYR A O 1
ATOM 2263 N N . TYR A 1 271 ? -15.678 10.080 5.702 1.00 60.69 271 TYR A N 1
ATOM 2264 C CA . TYR A 1 271 ? -14.315 9.654 6.034 1.00 60.69 271 TYR A CA 1
ATOM 2265 C C . TYR A 1 271 ? -14.258 8.838 7.339 1.00 60.69 271 TYR A C 1
ATOM 2267 O O . TYR A 1 271 ? -13.421 7.949 7.479 1.00 60.69 271 TYR A O 1
ATOM 2275 N N . PHE A 1 272 ? -15.164 9.108 8.283 1.00 72.56 272 PHE A N 1
ATOM 2276 C CA . PHE A 1 272 ? -15.170 8.451 9.582 1.00 72.56 272 PHE A CA 1
ATOM 2277 C C . PHE A 1 272 ? -16.090 7.226 9.672 1.00 72.56 272 PHE A C 1
ATOM 2279 O O . PHE A 1 272 ? -16.188 6.612 10.735 1.00 72.56 272 PHE A O 1
ATOM 2286 N N . ASP A 1 273 ? -16.762 6.839 8.587 1.00 70.06 273 ASP A N 1
ATOM 2287 C CA . ASP A 1 273 ? -17.774 5.780 8.626 1.00 70.06 273 ASP A CA 1
ATOM 2288 C C . ASP A 1 273 ? -17.186 4.415 9.012 1.00 70.06 273 ASP A C 1
ATOM 2290 O O . ASP A 1 273 ? -17.849 3.633 9.690 1.00 70.06 273 ASP A O 1
ATOM 2294 N N . ILE A 1 274 ? -15.914 4.152 8.693 1.00 69.12 274 ILE A N 1
ATOM 2295 C CA . ILE A 1 274 ? -15.243 2.907 9.099 1.00 69.12 274 ILE A CA 1
ATOM 2296 C C . ILE A 1 274 ? -15.097 2.805 10.626 1.00 69.12 274 ILE A C 1
ATOM 2298 O O . ILE A 1 274 ? -15.303 1.730 11.189 1.00 69.12 274 ILE A O 1
ATOM 2302 N N . TYR A 1 275 ? -14.818 3.923 11.308 1.00 74.38 275 TYR A N 1
ATOM 2303 C CA . TYR A 1 275 ? -14.754 3.972 12.771 1.00 74.38 275 TYR A CA 1
ATOM 2304 C C . TYR A 1 275 ? -16.123 3.712 13.384 1.00 74.38 275 TYR A C 1
ATOM 2306 O O . TYR A 1 275 ? -16.247 2.956 14.343 1.00 74.38 275 TYR A O 1
ATOM 2314 N N . LYS A 1 276 ? -17.161 4.316 12.801 1.00 77.88 276 LYS A N 1
ATOM 2315 C CA . LYS A 1 276 ? -18.543 4.141 13.244 1.00 77.88 276 LYS A CA 1
ATOM 2316 C C . LYS A 1 276 ? -18.962 2.680 13.119 1.00 77.88 276 LYS A C 1
ATOM 2318 O O . LYS A 1 276 ? -19.387 2.099 14.107 1.00 77.88 276 LYS A O 1
ATOM 2323 N N . LEU A 1 277 ? -18.755 2.053 11.960 1.00 72.75 277 LEU A N 1
ATOM 2324 C CA . LEU A 1 277 ? -19.077 0.635 11.748 1.00 72.75 277 LEU A CA 1
ATOM 2325 C C . LEU A 1 277 ? -18.338 -0.288 12.732 1.00 72.75 277 LEU A C 1
ATOM 2327 O O . LEU A 1 277 ? -18.938 -1.214 13.276 1.00 72.75 277 LEU A O 1
ATOM 2331 N N . LEU A 1 278 ? -17.065 -0.002 13.017 1.00 73.12 278 LEU A N 1
ATOM 2332 C CA . LEU A 1 278 ? -16.277 -0.718 14.026 1.00 73.12 278 LEU A CA 1
ATOM 2333 C C . LEU A 1 278 ? -16.857 -0.602 15.438 1.00 73.12 278 LEU A C 1
ATOM 2335 O O . LEU A 1 278 ? -16.965 -1.603 16.146 1.00 73.12 278 LEU A O 1
ATOM 2339 N N . ILE A 1 279 ? -17.233 0.612 15.847 1.00 78.81 279 ILE A N 1
ATOM 2340 C CA . ILE A 1 279 ? -17.851 0.863 17.153 1.00 78.81 279 ILE A CA 1
ATOM 2341 C C . ILE A 1 279 ? -19.160 0.080 17.276 1.00 78.81 279 ILE A C 1
ATOM 2343 O O . ILE A 1 279 ? -19.379 -0.580 18.288 1.00 78.81 279 ILE A O 1
ATOM 2347 N N . LEU A 1 280 ? -20.004 0.106 16.243 1.00 74.81 280 LEU A N 1
ATOM 2348 C CA . LEU A 1 280 ? -21.308 -0.563 16.253 1.00 74.81 280 LEU A CA 1
ATOM 2349 C C . LEU A 1 280 ? -21.183 -2.077 16.371 1.00 74.81 280 LEU A C 1
ATOM 2351 O O . LEU A 1 280 ? -21.915 -2.691 17.143 1.00 74.81 280 LEU A O 1
ATOM 2355 N N . LYS A 1 281 ? -20.227 -2.681 15.659 1.00 70.50 281 LYS A N 1
ATOM 2356 C CA . LYS A 1 281 ? -19.962 -4.112 15.802 1.00 70.50 281 LYS A CA 1
ATOM 2357 C C . LYS A 1 281 ? -19.547 -4.469 17.226 1.00 70.50 281 LYS A C 1
ATOM 2359 O O . LYS A 1 281 ? -20.065 -5.432 17.783 1.00 70.50 281 LYS A O 1
ATOM 2364 N N . ASN A 1 282 ? -18.587 -3.745 17.797 1.00 72.56 282 ASN A N 1
ATOM 2365 C CA . ASN A 1 282 ? -18.093 -4.066 19.138 1.00 72.56 282 ASN A CA 1
ATOM 2366 C C . ASN A 1 282 ? -19.171 -3.866 20.199 1.00 72.56 282 ASN A C 1
ATOM 2368 O O . ASN A 1 282 ? -19.266 -4.623 21.161 1.00 72.56 282 ASN A O 1
ATOM 2372 N N . LEU A 1 283 ? -20.032 -2.880 19.980 1.00 72.62 283 LEU A N 1
ATOM 2373 C CA . LEU A 1 283 ? -21.201 -2.675 20.804 1.00 72.62 283 LEU A CA 1
ATOM 2374 C C . LEU A 1 283 ? -22.179 -3.855 20.704 1.00 72.62 283 LEU A C 1
ATOM 2376 O O . LEU A 1 283 ? -22.688 -4.309 21.728 1.00 72.62 283 LEU A O 1
ATOM 2380 N N . HIS A 1 284 ? -22.397 -4.400 19.504 1.00 67.12 284 HIS A N 1
ATOM 2381 C CA . HIS A 1 284 ? -23.223 -5.591 19.307 1.00 67.12 284 HIS A CA 1
ATOM 2382 C C . HIS A 1 284 ? -22.623 -6.847 19.961 1.00 67.12 284 HIS A C 1
ATOM 2384 O O . HIS A 1 284 ? -23.336 -7.567 20.654 1.00 67.12 284 HIS A O 1
ATOM 2390 N N . SER A 1 285 ? -21.315 -7.091 19.815 1.00 65.81 285 SER A N 1
ATOM 2391 C CA . SER A 1 285 ? -20.671 -8.293 20.372 1.00 65.81 285 SER A CA 1
ATOM 2392 C C . SER A 1 285 ? -20.697 -8.348 21.904 1.00 65.81 285 SER A C 1
ATOM 2394 O O . SER A 1 285 ? -20.672 -9.433 22.484 1.00 65.81 285 SER A O 1
ATOM 2396 N N . ILE A 1 286 ? -20.762 -7.188 22.564 1.00 64.06 286 ILE A N 1
ATOM 2397 C CA . ILE A 1 286 ? -20.814 -7.073 24.027 1.00 64.06 286 ILE A CA 1
ATOM 2398 C C . ILE A 1 286 ? -22.261 -7.012 24.535 1.00 64.06 286 ILE A C 1
ATOM 2400 O O . ILE A 1 286 ? -22.563 -7.552 25.602 1.00 64.06 286 ILE A O 1
ATOM 2404 N N . SER A 1 287 ? -23.180 -6.401 23.782 1.00 58.53 287 SER A N 1
ATOM 2405 C CA . SER A 1 287 ? -24.587 -6.296 24.174 1.00 58.53 287 SER A CA 1
ATOM 2406 C C . SER A 1 287 ? -25.422 -7.470 23.647 1.00 58.53 287 SER A C 1
ATOM 2408 O O . SER A 1 287 ? -26.076 -7.399 22.615 1.00 58.53 287 SER A O 1
ATOM 2410 N N . LYS A 1 288 ? -25.511 -8.553 24.431 1.00 54.12 288 LYS A N 1
ATOM 2411 C CA . LYS A 1 288 ? -26.543 -9.598 24.239 1.00 54.12 288 LYS A CA 1
ATOM 2412 C C . LYS A 1 288 ? -27.974 -9.129 24.599 1.00 54.12 288 LYS A C 1
ATOM 2414 O O . LYS A 1 288 ? -28.878 -9.951 24.690 1.00 54.12 288 LYS A O 1
ATOM 2419 N N . LYS A 1 289 ? -28.197 -7.834 24.873 1.00 52.75 289 LYS A N 1
ATOM 2420 C CA . LYS A 1 289 ? -29.481 -7.283 25.348 1.00 52.75 289 LYS A CA 1
ATOM 2421 C C . LYS A 1 289 ? -30.240 -6.572 24.219 1.00 52.75 289 LYS A C 1
ATOM 2423 O O . LYS A 1 289 ? -29.745 -5.603 23.649 1.00 52.75 289 LYS A O 1
ATOM 2428 N N . GLN A 1 290 ? -31.475 -7.015 23.970 1.00 49.31 290 GLN A N 1
ATOM 2429 C CA . GLN A 1 290 ? -32.420 -6.482 22.972 1.00 49.31 290 GLN A CA 1
ATOM 2430 C C . GLN A 1 290 ? -32.614 -4.952 23.059 1.00 49.31 290 GLN A C 1
ATOM 2432 O O . GLN A 1 290 ? -32.765 -4.280 22.044 1.00 49.31 290 GLN A O 1
ATOM 2437 N N . THR A 1 291 ? -32.566 -4.381 24.265 1.00 51.38 291 THR A N 1
ATOM 2438 C CA . THR A 1 291 ? -32.742 -2.941 24.528 1.00 51.38 291 THR A CA 1
ATOM 2439 C C . THR A 1 291 ? -31.620 -2.090 23.936 1.00 51.38 291 THR A C 1
ATOM 2441 O O . THR A 1 291 ? -31.872 -1.030 23.372 1.00 51.38 291 THR A O 1
ATOM 2444 N N . THR A 1 292 ? -30.385 -2.591 23.974 1.00 55.41 292 THR A N 1
ATOM 2445 C CA . THR A 1 292 ? -29.213 -1.906 23.424 1.00 55.41 292 THR A CA 1
ATOM 2446 C C . THR A 1 292 ? -29.233 -1.889 21.892 1.00 55.41 292 THR A C 1
ATOM 2448 O O . THR A 1 292 ? -28.808 -0.918 21.275 1.00 55.41 292 THR A O 1
ATOM 2451 N N . LYS A 1 293 ? -29.803 -2.925 21.265 1.00 51.41 293 LYS A N 1
ATOM 2452 C CA . LYS A 1 293 ? -29.976 -3.026 19.808 1.00 51.41 293 LYS A CA 1
ATOM 2453 C C . LYS A 1 293 ? -30.869 -1.910 19.247 1.00 51.41 293 LYS A C 1
ATOM 2455 O O . LYS A 1 293 ? -30.521 -1.321 18.227 1.00 51.41 293 LYS A O 1
ATOM 2460 N N . ASN A 1 294 ? -31.968 -1.578 19.924 1.00 57.50 294 ASN A N 1
ATOM 2461 C CA . ASN A 1 294 ? -32.931 -0.575 19.449 1.00 57.50 294 ASN A CA 1
ATOM 2462 C C . ASN A 1 294 ? -32.404 0.864 19.573 1.00 57.50 294 ASN A C 1
ATOM 2464 O O . ASN A 1 294 ? -32.599 1.681 18.674 1.00 57.50 294 ASN A O 1
ATOM 2468 N N . GLU A 1 295 ? -31.675 1.172 20.648 1.00 59.00 295 GLU A N 1
ATOM 2469 C CA . GLU A 1 295 ? -31.026 2.478 20.810 1.00 59.00 295 GLU A CA 1
ATOM 2470 C C . GLU A 1 295 ? -29.929 2.685 19.759 1.00 59.00 295 GLU A C 1
ATOM 2472 O O . GLU A 1 295 ? -29.873 3.740 19.123 1.00 59.00 295 GLU A O 1
ATOM 2477 N N . ILE A 1 296 ? -29.123 1.644 19.508 1.00 56.88 296 ILE A N 1
ATOM 2478 C CA . ILE A 1 296 ? -28.116 1.604 18.442 1.00 56.88 296 ILE A CA 1
ATOM 2479 C C . ILE A 1 296 ? -28.741 1.824 17.069 1.00 56.88 296 ILE A C 1
ATOM 2481 O O . ILE A 1 296 ? -28.267 2.678 16.323 1.00 56.88 296 ILE A O 1
ATOM 2485 N N . LEU A 1 297 ? -29.799 1.082 16.740 1.00 54.66 297 LEU A N 1
ATOM 2486 C CA . LEU A 1 297 ? -30.508 1.208 15.468 1.00 54.66 297 LEU A CA 1
ATOM 2487 C C . LEU A 1 297 ? -30.988 2.648 15.245 1.00 54.66 297 LEU A C 1
ATOM 2489 O O . LEU A 1 297 ? -30.696 3.225 14.200 1.00 54.66 297 LEU A O 1
ATOM 2493 N N . SER A 1 298 ? -31.568 3.291 16.265 1.00 59.62 298 SER A N 1
ATOM 2494 C CA . SER A 1 298 ? -32.030 4.682 16.145 1.00 59.62 298 SER A CA 1
ATOM 2495 C C . SER A 1 298 ? -30.893 5.700 15.938 1.00 59.62 298 SER A C 1
ATOM 2497 O O . SER A 1 298 ? -31.079 6.720 15.267 1.00 59.62 298 SER A O 1
ATOM 2499 N N . ILE A 1 299 ? -29.703 5.440 16.499 1.00 57.72 299 ILE A N 1
ATOM 2500 C CA . ILE A 1 299 ? -28.506 6.279 16.318 1.00 57.72 299 ILE A CA 1
ATOM 2501 C C . ILE A 1 299 ? -27.977 6.133 14.894 1.00 57.72 299 ILE A C 1
ATOM 2503 O O . ILE A 1 299 ? -27.555 7.119 14.286 1.00 57.72 299 ILE A O 1
ATOM 2507 N N . ILE A 1 300 ? -27.993 4.908 14.374 1.00 53.56 300 ILE A N 1
ATOM 2508 C CA . ILE A 1 300 ? -27.464 4.590 13.059 1.00 53.56 300 ILE A CA 1
ATOM 2509 C C . ILE A 1 300 ? -28.372 5.121 11.946 1.00 53.56 300 ILE A C 1
ATOM 2511 O O . ILE A 1 300 ? -27.883 5.812 11.050 1.00 53.56 300 ILE A O 1
ATOM 2515 N N . GLU A 1 301 ? -29.673 4.826 12.010 1.00 52.97 301 GLU A N 1
ATOM 2516 C CA . GLU A 1 301 ? -30.660 5.195 10.985 1.00 52.97 301 GLU A CA 1
ATOM 2517 C C . GLU A 1 301 ? -30.723 6.707 10.760 1.00 52.97 301 GLU A C 1
ATOM 2519 O O . GLU A 1 301 ? -30.920 7.166 9.640 1.00 52.97 301 GLU A O 1
ATOM 2524 N N . LYS A 1 302 ? -30.492 7.497 11.814 1.00 55.16 302 LYS A N 1
ATOM 2525 C CA . LYS A 1 302 ? -30.580 8.959 11.751 1.00 55.16 302 LYS A CA 1
ATOM 2526 C C . LYS A 1 302 ? -29.287 9.656 11.317 1.00 55.16 302 LYS A C 1
ATOM 2528 O O . LYS A 1 302 ? -29.338 10.856 11.052 1.00 55.16 302 LYS A O 1
ATOM 2533 N N . LYS A 1 303 ? -28.118 8.990 11.331 1.00 56.16 303 LYS A N 1
ATOM 2534 C CA . LYS A 1 303 ? -26.810 9.696 11.307 1.00 56.16 303 LYS A CA 1
ATOM 2535 C C . LYS A 1 303 ? -25.700 9.097 10.436 1.00 56.16 303 LYS A C 1
ATOM 2537 O O . LYS A 1 303 ? -24.609 9.675 10.402 1.00 56.16 303 LYS A O 1
ATOM 2542 N N . LEU A 1 304 ? -25.922 7.981 9.739 1.00 53.12 304 LEU A N 1
ATOM 2543 C CA . LEU A 1 304 ? -24.946 7.440 8.781 1.00 53.12 304 LEU A CA 1
ATOM 2544 C C . LEU A 1 304 ? -25.337 7.767 7.332 1.00 53.12 304 LEU A C 1
ATOM 2546 O O . LEU A 1 304 ? -26.437 7.454 6.894 1.00 53.12 304 LEU A O 1
ATOM 2550 N N . ASN A 1 305 ? -24.405 8.348 6.564 1.00 52.81 305 ASN A N 1
ATOM 2551 C CA . ASN A 1 305 ? -24.577 8.713 5.147 1.00 52.81 305 ASN A CA 1
ATOM 2552 C C . ASN A 1 305 ? -24.462 7.493 4.202 1.00 52.81 305 ASN A C 1
ATOM 2554 O O . ASN A 1 305 ? -23.688 7.482 3.229 1.00 52.81 305 ASN A O 1
ATOM 2558 N N . PHE A 1 306 ? -25.218 6.436 4.487 1.00 51.16 306 PHE A N 1
ATOM 2559 C CA . PHE A 1 306 ? -25.392 5.302 3.584 1.00 51.16 306 PHE A CA 1
ATOM 2560 C C . PHE A 1 306 ? -26.679 5.480 2.780 1.00 51.16 306 PHE A C 1
ATOM 2562 O O . PHE A 1 306 ? -27.670 5.961 3.312 1.00 51.16 306 PHE A O 1
ATOM 2569 N N . LYS A 1 307 ? -26.667 5.096 1.494 1.00 45.69 307 LYS A N 1
ATOM 2570 C CA . LYS A 1 307 ? -27.887 5.117 0.667 1.00 45.69 307 LYS A CA 1
ATOM 2571 C C . LYS A 1 307 ? -28.973 4.193 1.241 1.00 45.69 307 LYS A C 1
ATOM 2573 O O . LYS A 1 307 ? -30.143 4.501 1.091 1.00 45.69 307 LYS A O 1
ATOM 2578 N N . GLU A 1 308 ? -28.570 3.117 1.925 1.00 54.81 308 GLU A N 1
ATOM 2579 C CA . GLU A 1 308 ? -29.455 2.137 2.569 1.00 54.81 308 GLU A CA 1
ATOM 2580 C C . GLU A 1 308 ? -28.837 1.653 3.902 1.00 54.81 308 GLU A C 1
ATOM 2582 O O . GLU A 1 308 ? -28.201 0.597 3.950 1.00 54.81 308 GLU A O 1
ATOM 2587 N N . PRO A 1 309 ? -28.946 2.427 5.000 1.00 51.00 309 PRO A N 1
ATOM 2588 C CA . PRO A 1 309 ? -28.323 2.079 6.279 1.00 51.00 309 PRO A CA 1
ATOM 2589 C C . PRO A 1 309 ? -28.864 0.760 6.850 1.00 51.00 309 PRO A C 1
ATOM 2591 O O . PRO A 1 309 ? -28.077 -0.047 7.334 1.00 51.00 309 PRO A O 1
ATOM 2594 N N . GLY A 1 310 ? -30.175 0.513 6.736 1.00 47.59 310 GLY A N 1
ATOM 2595 C CA . GLY A 1 310 ? -30.839 -0.690 7.259 1.00 47.59 310 GLY A CA 1
ATOM 2596 C C . GLY A 1 310 ? -30.335 -1.994 6.633 1.00 47.59 310 GLY A C 1
ATOM 2597 O O . GLY A 1 310 ? -29.998 -2.926 7.352 1.00 47.59 310 GLY A O 1
ATOM 2598 N N . VAL A 1 311 ? -30.152 -2.028 5.306 1.00 52.69 311 VAL A N 1
ATOM 2599 C CA . VAL A 1 311 ? -29.644 -3.213 4.583 1.00 52.69 311 VAL A CA 1
ATOM 2600 C C . VAL A 1 311 ? -28.211 -3.543 4.992 1.00 52.69 311 VAL A C 1
ATOM 2602 O O . VAL A 1 311 ? -27.875 -4.710 5.184 1.00 52.69 311 VAL A O 1
ATOM 2605 N N . ILE A 1 312 ? -27.375 -2.515 5.165 1.00 53.12 312 ILE A N 1
ATOM 2606 C CA . ILE A 1 312 ? -26.006 -2.664 5.658 1.00 53.12 312 ILE A CA 1
ATOM 2607 C C . ILE A 1 312 ? -26.068 -3.241 7.070 1.00 53.12 312 ILE A C 1
ATOM 2609 O O . ILE A 1 312 ? -25.511 -4.294 7.311 1.00 53.12 312 ILE A O 1
ATOM 2613 N N . ILE A 1 313 ? -26.796 -2.627 7.995 1.00 53.12 313 ILE A N 1
ATOM 2614 C CA . ILE A 1 313 ? -26.858 -3.056 9.399 1.00 53.12 313 ILE A CA 1
ATOM 2615 C C . ILE A 1 313 ? -27.393 -4.486 9.569 1.00 53.12 313 ILE A C 1
ATOM 2617 O O . ILE A 1 313 ? -26.773 -5.279 10.281 1.00 53.12 313 ILE A O 1
ATOM 2621 N N . ASP A 1 314 ? -28.493 -4.837 8.903 1.00 52.50 314 ASP A N 1
ATOM 2622 C CA . ASP A 1 314 ? -29.116 -6.156 9.036 1.00 52.50 314 ASP A CA 1
ATOM 2623 C C . ASP A 1 314 ? -28.254 -7.261 8.415 1.00 52.50 314 ASP A C 1
ATOM 2625 O O . ASP A 1 314 ? -28.074 -8.317 9.025 1.00 52.50 314 ASP A O 1
ATOM 2629 N N . LYS A 1 315 ? -27.621 -7.003 7.260 1.00 52.50 315 LYS A N 1
ATOM 2630 C CA . LYS A 1 315 ? -26.701 -7.964 6.627 1.00 52.50 315 LYS A CA 1
ATOM 2631 C C . LYS A 1 315 ? -25.309 -8.012 7.259 1.00 52.50 315 LYS A C 1
ATOM 2633 O O . LYS A 1 315 ? -24.629 -9.024 7.110 1.00 52.50 315 LYS A O 1
ATOM 2638 N N . ILE A 1 316 ? -24.853 -6.959 7.939 1.00 52.28 316 ILE A N 1
ATOM 2639 C CA . ILE A 1 316 ? -23.445 -6.806 8.364 1.00 52.28 316 ILE A CA 1
ATOM 2640 C C . ILE A 1 316 ? -23.256 -6.931 9.872 1.00 52.28 316 ILE A C 1
ATOM 2642 O O . ILE A 1 316 ? -22.243 -7.471 10.318 1.00 52.28 316 ILE A O 1
ATOM 2646 N N . ILE A 1 317 ? -24.189 -6.406 10.663 1.00 52.69 317 ILE A N 1
ATOM 2647 C CA . ILE A 1 317 ? -24.083 -6.387 12.124 1.00 52.69 317 ILE A CA 1
ATOM 2648 C C . ILE A 1 317 ? -24.909 -7.526 12.722 1.00 52.69 317 ILE A C 1
ATOM 2650 O O . ILE A 1 317 ? -24.428 -8.175 13.644 1.00 52.69 317 ILE A O 1
ATOM 2654 N N . PHE A 1 318 ? -26.100 -7.807 12.180 1.00 53.19 318 PHE A N 1
ATOM 2655 C CA . PHE A 1 318 ? -27.056 -8.747 12.781 1.00 53.19 318 PHE A CA 1
ATOM 2656 C C . PHE A 1 318 ? -27.179 -10.114 12.086 1.00 53.19 318 PHE A C 1
ATOM 2658 O O . PHE A 1 318 ? -27.863 -10.984 12.615 1.00 53.19 318 PHE A O 1
ATOM 2665 N N . SER A 1 319 ? -26.495 -10.350 10.962 1.00 50.03 319 SER A N 1
ATOM 2666 C CA . SER A 1 319 ? -26.555 -11.616 10.200 1.00 50.03 319 SER A CA 1
ATOM 2667 C C . SER A 1 319 ? -25.752 -12.784 10.797 1.00 50.03 319 SER A C 1
ATOM 2669 O O . SER A 1 319 ? -25.666 -13.849 10.191 1.00 50.03 319 SER A O 1
ATOM 2671 N N . GLN A 1 320 ? -25.142 -12.599 11.971 1.00 43.97 320 GLN A N 1
ATOM 2672 C CA . GLN A 1 320 ? -24.452 -13.654 12.730 1.00 43.97 320 GLN A CA 1
ATOM 2673 C C . GLN A 1 320 ? -25.042 -13.810 14.139 1.00 43.97 320 GLN A C 1
ATOM 2675 O O . GLN A 1 320 ? -24.293 -13.962 15.106 1.00 43.97 320 GLN A O 1
ATOM 2680 N N . ALA A 1 321 ? -26.372 -13.730 14.247 1.00 39.09 321 ALA A N 1
ATOM 2681 C CA . ALA A 1 321 ? -27.091 -14.320 15.374 1.00 39.09 321 ALA A CA 1
ATOM 2682 C C . ALA A 1 321 ? -27.186 -15.838 15.191 1.00 39.09 321 ALA A C 1
ATOM 2684 O O . ALA A 1 321 ? -27.534 -16.260 14.064 1.00 39.09 321 ALA A O 1
#